Protein AF-A0A7S1BWC7-F1 (afdb_monomer_lite)

Sequence (310 aa):
MNIDSFVAHSVSSAPASRDDRHDHVEQAALGGSADAAVFAVIRALTGDRLDTSLQVPEYTYETWHLAAAAVLGGLSGLLGLFFILLLAIFEQLRKRLSDRFFKKGALRWVGAVLFPVLALSACGYVEKQHPYGVGSDISRLYQLVEYAASLDAANDISDDCAPLIKDPTTMLHAALLKVTLTALSLGFGLVGGIVLPLLFAGLCLAVAVLLAVPSLPVLVVLPCVTVSVCGSFVPLPFFFSFLMVSVLPVDGSVGAPIFVSVLAAYTLNIGLGFIPFALTRKTRKLQEEITMRRNQEYQHDFEDSLPRMS

Radius of gyration: 23.45 Å; chains: 1; bounding box: 80×40×67 Å

Secondary structure (DSSP, 8-state):
--HHHHHHHTT-SSS--HHHHHHHHHHHHHHHHHHHHHHHHHHHHH---S-TTS-PPPPPP-THHHHHHHHHHHHHHHHHHHHHHHHHHHHHHHHHHHHHHHHTT--HHHHHHHHHHHHHHHHHHHHHH-TTTSS-HHHHHHHHHHHHHHHHH-SS--TTS-TTSS-HHHHHHHHHHHHHHHHHHHHTT----SHHHHHHHHHHHHHHHHHH-TTS-HHHHHHHHHHHHHHTTSS-HHHHHHHHHHHS---GGGHHHHHHHHHHHHHHHHHTTHHHHHHHHHHHHHHHHHHHHHHHHHHHHHHHHS----

Foldseek 3Di:
DDVVVVLVVLQPDDPDDPVSVVVVLVVLAVVLVVLLVVVVVVCVVVVDQPDPPLPDPDDDDDPCLLVVLLVLLQVLLVLLLLLVVLLVVLLVVLVVVLVVCVVVVDDNVCSLPVLLVVLVVVLVVVCVVQVLQDDDLVVVVVLLLVVLSVLQVDPPPDCPSDPQLLALVSLLVSLNSLSNSLSSNVSSPNDDDPLSSQLSSLSSNLSSVCSVPVVDDSLQSRLSSSLSNVLLDRVNLVNSLSVSVSNDVDDCSSSSSSSSSNVSSNCNNVVVVPVVVVSVVVSVVVVVVVVVVVVVVVVVVVVVPDDPPD

Structure (mmCIF, N/CA/C/O backbone):
data_AF-A0A7S1BWC7-F1
#
_entry.id   AF-A0A7S1BWC7-F1
#
loop_
_atom_site.group_PDB
_atom_site.id
_atom_site.type_symbol
_atom_site.label_atom_id
_atom_site.label_alt_id
_atom_site.label_comp_id
_atom_site.label_asym_id
_atom_site.label_entity_id
_atom_site.label_seq_id
_atom_site.pdbx_PDB_ins_code
_atom_site.Cartn_x
_atom_site.Cartn_y
_atom_site.Cartn_z
_atom_site.occupancy
_atom_site.B_iso_or_equiv
_atom_site.auth_seq_id
_atom_site.auth_comp_id
_atom_site.auth_asym_id
_atom_site.auth_atom_id
_atom_site.pdbx_PDB_model_num
ATOM 1 N N . MET A 1 1 ? -13.038 7.330 2.351 1.00 39.50 1 MET A N 1
ATOM 2 C CA . MET A 1 1 ? -13.679 6.005 2.218 1.00 39.50 1 MET A CA 1
ATOM 3 C C . MET A 1 1 ? -13.336 5.204 3.465 1.00 39.50 1 MET A C 1
ATOM 5 O O . MET A 1 1 ? -12.158 5.039 3.747 1.00 39.50 1 MET A O 1
ATOM 9 N N . ASN A 1 2 ? -14.325 4.840 4.283 1.00 38.84 2 ASN A N 1
ATOM 10 C CA . ASN A 1 2 ? -14.082 4.102 5.522 1.00 38.84 2 ASN A CA 1
ATOM 11 C C . ASN A 1 2 ? -13.985 2.611 5.166 1.00 38.84 2 ASN A C 1
ATOM 13 O O . ASN A 1 2 ? -14.929 2.073 4.590 1.00 38.84 2 ASN A O 1
ATOM 17 N N . ILE A 1 3 ? -12.858 1.951 5.452 1.00 46.59 3 ILE A N 1
ATOM 18 C CA . ILE A 1 3 ? -12.660 0.521 5.130 1.00 46.59 3 ILE A CA 1
ATOM 19 C C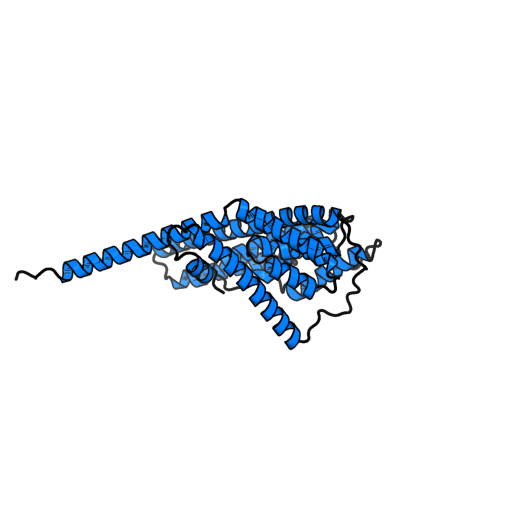 . ILE A 1 3 ? -13.814 -0.311 5.709 1.00 46.59 3 ILE A C 1
ATOM 21 O O . ILE A 1 3 ? -14.300 -1.235 5.064 1.00 46.59 3 ILE A O 1
ATOM 25 N N . ASP A 1 4 ? -14.338 0.100 6.863 1.00 43.53 4 ASP A N 1
ATOM 26 C CA . ASP A 1 4 ? -15.454 -0.557 7.536 1.00 43.53 4 ASP A CA 1
ATOM 27 C C . ASP A 1 4 ? -16.774 -0.525 6.756 1.00 43.53 4 ASP A C 1
ATOM 29 O O . ASP A 1 4 ? -17.525 -1.489 6.844 1.00 43.53 4 ASP A O 1
ATOM 33 N N . SER A 1 5 ? -17.066 0.515 5.965 1.00 46.03 5 SER A N 1
ATOM 34 C CA . SER A 1 5 ? -18.310 0.569 5.176 1.00 46.03 5 SER A CA 1
ATOM 35 C C . SER A 1 5 ? -18.220 -0.257 3.893 1.00 46.03 5 SER A C 1
ATOM 37 O O . SER A 1 5 ? -19.198 -0.888 3.501 1.00 46.03 5 SER A O 1
ATOM 39 N N . PHE A 1 6 ? -17.043 -0.292 3.261 1.00 44.91 6 PHE A N 1
ATOM 40 C CA . PHE A 1 6 ? -16.784 -1.154 2.103 1.00 44.91 6 PHE A CA 1
ATOM 41 C C . PHE A 1 6 ? -16.792 -2.636 2.511 1.00 44.91 6 PHE A C 1
ATOM 43 O O . PHE A 1 6 ? -17.396 -3.475 1.844 1.00 44.91 6 PHE A O 1
ATOM 50 N N . VAL A 1 7 ? -16.202 -2.943 3.671 1.00 46.91 7 VAL A N 1
ATOM 51 C CA . VAL A 1 7 ? -16.237 -4.276 4.283 1.00 46.91 7 VAL A CA 1
ATOM 52 C C . VAL A 1 7 ? -17.648 -4.651 4.744 1.00 46.91 7 VAL A C 1
ATOM 54 O O . VAL A 1 7 ? -18.073 -5.773 4.517 1.00 46.91 7 VA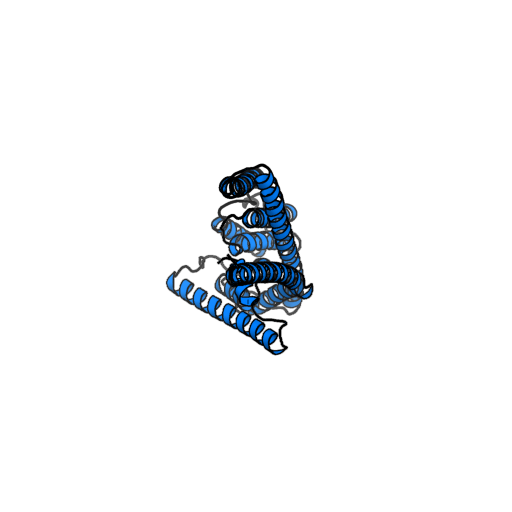L A O 1
ATOM 57 N N . ALA A 1 8 ? -18.417 -3.745 5.352 1.00 46.44 8 ALA A N 1
ATOM 58 C CA . ALA A 1 8 ? -19.774 -4.058 5.809 1.00 46.44 8 ALA A CA 1
ATOM 59 C C . ALA A 1 8 ? -20.734 -4.395 4.653 1.00 46.44 8 ALA A C 1
ATOM 61 O O . ALA A 1 8 ? -21.540 -5.315 4.784 1.00 46.44 8 ALA A O 1
ATOM 62 N N . HIS A 1 9 ? -20.619 -3.710 3.510 1.00 48.88 9 HIS A N 1
ATOM 63 C CA . HIS A 1 9 ? -21.429 -4.018 2.327 1.00 48.88 9 HIS A CA 1
ATOM 64 C C . HIS A 1 9 ? -21.062 -5.349 1.662 1.00 48.88 9 HIS A C 1
ATOM 66 O O . HIS A 1 9 ? -21.938 -6.011 1.117 1.00 48.88 9 HIS A O 1
ATOM 72 N N . SER A 1 10 ? -19.800 -5.771 1.746 1.00 44.78 10 SER A N 1
ATOM 73 C CA . SER A 1 10 ? -19.322 -7.032 1.159 1.00 44.78 10 SER A CA 1
ATOM 74 C C . SER A 1 10 ? -19.609 -8.266 2.025 1.00 44.78 10 SER A C 1
ATOM 76 O O . SER A 1 10 ? -19.312 -9.381 1.620 1.00 44.78 10 SER A O 1
ATOM 78 N N . VAL A 1 11 ? -20.178 -8.084 3.218 1.00 43.69 11 VAL A N 1
ATOM 79 C CA . VAL A 1 11 ? -20.202 -9.102 4.279 1.00 43.69 11 VAL A CA 1
ATOM 80 C C . VAL A 1 11 ? -21.619 -9.462 4.760 1.00 43.69 11 VAL A C 1
ATOM 82 O O . VAL A 1 11 ? -21.801 -10.426 5.501 1.00 43.69 11 VAL A O 1
ATOM 85 N N . SER A 1 12 ? -22.643 -8.715 4.342 1.00 41.19 12 SER A N 1
ATOM 86 C CA . SER A 1 12 ? -24.034 -8.924 4.773 1.00 41.19 12 SER A CA 1
ATOM 87 C C . SER A 1 12 ? -24.722 -10.163 4.166 1.00 41.19 12 SER A C 1
ATOM 89 O O . SER A 1 12 ? -25.884 -10.414 4.494 1.00 41.19 12 SER A O 1
ATOM 91 N N . SER A 1 13 ? -24.065 -10.945 3.309 1.00 38.47 13 SER A N 1
ATOM 92 C CA . SER A 1 13 ? -24.606 -12.205 2.791 1.00 38.47 13 SER A CA 1
ATOM 93 C C . SER A 1 13 ? -24.203 -13.388 3.684 1.00 38.47 13 SER A C 1
ATOM 95 O O . SER A 1 13 ? -23.053 -13.544 4.096 1.00 38.47 13 SER A O 1
ATOM 97 N N . ALA A 1 14 ? -25.198 -14.211 4.031 1.00 38.81 14 ALA A N 1
ATOM 98 C CA . ALA A 1 14 ? -25.081 -15.485 4.753 1.00 38.81 14 ALA A CA 1
ATOM 99 C C . ALA A 1 14 ? -24.150 -16.475 3.994 1.00 38.81 14 ALA A C 1
ATOM 101 O O . ALA A 1 14 ? -23.668 -16.091 2.934 1.00 38.81 14 ALA A O 1
ATOM 102 N N . PRO A 1 15 ? -23.825 -17.700 4.487 1.00 45.84 15 PRO A N 1
ATOM 103 C CA . PRO A 1 15 ? -22.730 -18.507 3.935 1.00 45.84 15 PRO A CA 1
ATOM 104 C C . PRO A 1 15 ? -22.861 -18.621 2.421 1.00 45.84 15 PRO A C 1
ATOM 106 O O . PRO A 1 15 ? -23.777 -19.279 1.931 1.00 45.84 15 PRO A O 1
ATOM 109 N N . ALA A 1 16 ? -21.954 -17.911 1.744 1.00 46.81 16 ALA A N 1
ATOM 110 C CA . ALA A 1 16 ? -22.027 -17.599 0.334 1.00 46.81 16 ALA A CA 1
ATOM 111 C C . ALA A 1 16 ? -22.347 -18.871 -0.442 1.00 46.81 16 ALA A C 1
ATOM 113 O O . ALA A 1 16 ? -21.522 -19.795 -0.520 1.00 46.81 16 ALA A O 1
ATOM 114 N N . SER A 1 17 ? -23.559 -18.912 -0.991 1.00 59.88 17 SER A N 1
ATOM 115 C CA . SER A 1 17 ? -23.884 -19.848 -2.050 1.00 59.88 17 SER A CA 1
ATOM 116 C C . SER A 1 17 ? -22.816 -19.696 -3.138 1.00 59.88 17 SER A C 1
ATOM 118 O O . SER A 1 17 ? -22.108 -18.688 -3.219 1.00 59.88 17 SER A O 1
ATOM 120 N N . ARG A 1 18 ? -22.612 -20.722 -3.965 1.00 58.53 18 ARG A N 1
ATOM 121 C CA . ARG A 1 18 ? -21.606 -20.647 -5.035 1.00 58.53 18 ARG A CA 1
ATOM 122 C C . ARG A 1 18 ? -21.802 -19.404 -5.928 1.00 58.53 18 ARG A C 1
ATOM 124 O O . ARG A 1 18 ? -20.806 -18.908 -6.449 1.00 58.53 18 ARG A O 1
ATOM 131 N N . ASP A 1 19 ? -23.032 -18.898 -6.004 1.00 69.19 19 ASP A N 1
ATOM 132 C CA . ASP A 1 19 ? -23.418 -17.690 -6.734 1.00 69.19 19 ASP A CA 1
ATOM 133 C C . ASP A 1 19 ? -22.862 -16.402 -6.097 1.00 69.19 19 ASP A C 1
ATOM 135 O O . ASP A 1 19 ? -22.281 -15.586 -6.806 1.00 69.19 19 ASP A O 1
ATOM 139 N N . ASP A 1 20 ? -22.849 -16.270 -4.766 1.00 60.62 20 ASP A N 1
ATOM 140 C CA . ASP A 1 20 ? -22.345 -15.059 -4.083 1.00 60.62 20 ASP A CA 1
ATOM 141 C C . ASP A 1 20 ? -20.846 -14.789 -4.351 1.00 60.62 20 ASP A C 1
ATOM 143 O O . ASP A 1 20 ? -20.374 -13.652 -4.301 1.00 60.62 20 ASP A O 1
ATOM 147 N N . ARG A 1 21 ? -20.050 -15.830 -4.651 1.00 61.19 21 ARG A N 1
ATOM 148 C CA . ARG A 1 21 ? -18.624 -15.649 -4.995 1.00 61.19 21 ARG A CA 1
ATOM 149 C C . ARG A 1 21 ? -18.432 -15.036 -6.376 1.00 61.19 21 ARG A C 1
ATOM 151 O O . ARG A 1 21 ? -17.441 -14.334 -6.575 1.00 61.19 21 ARG A O 1
ATOM 158 N N . HIS A 1 22 ? -19.325 -15.341 -7.314 1.00 70.25 22 HIS A N 1
ATOM 159 C CA . HIS A 1 22 ? -19.269 -14.789 -8.663 1.00 70.25 22 HIS A CA 1
ATOM 160 C C . HIS A 1 22 ? -19.554 -13.284 -8.618 1.00 70.25 22 HIS A C 1
ATOM 162 O O . HIS A 1 22 ? -18.776 -12.495 -9.157 1.00 70.25 22 HIS A O 1
ATOM 168 N N . ASP A 1 23 ? -20.567 -12.890 -7.846 1.00 74.00 23 ASP A N 1
ATOM 169 C CA . ASP A 1 23 ? -20.979 -11.495 -7.679 1.00 74.00 23 ASP A CA 1
ATOM 170 C C . ASP A 1 23 ? -19.861 -10.617 -7.103 1.00 74.00 23 ASP A C 1
ATOM 172 O O . ASP A 1 23 ? -19.672 -9.480 -7.532 1.00 74.00 23 ASP A O 1
ATOM 176 N N . HIS A 1 24 ? -19.054 -11.135 -6.172 1.00 64.25 24 HIS A N 1
ATOM 177 C CA . HIS A 1 24 ? -17.925 -10.380 -5.619 1.00 64.25 24 HIS A CA 1
ATOM 178 C C . HIS A 1 24 ? -16.814 -10.105 -6.637 1.00 64.25 24 HIS A C 1
ATOM 180 O O . HIS A 1 24 ? -16.238 -9.014 -6.637 1.00 64.25 24 HIS A O 1
ATOM 186 N N . VAL A 1 25 ? -16.489 -11.082 -7.488 1.00 67.62 25 VAL A N 1
ATOM 187 C CA . VAL A 1 25 ? -15.465 -10.903 -8.529 1.00 67.62 25 VAL A CA 1
ATOM 188 C C . VAL A 1 25 ? -15.966 -9.922 -9.584 1.00 67.62 25 VAL A C 1
ATOM 190 O O . VAL A 1 25 ? -15.220 -9.035 -9.998 1.00 67.62 25 VAL A O 1
ATOM 193 N N . GLU A 1 26 ? -17.239 -10.031 -9.963 1.00 73.12 26 GLU A N 1
ATOM 194 C CA . GLU A 1 26 ? -17.883 -9.115 -10.900 1.00 73.12 26 GLU A CA 1
ATOM 195 C C . GLU A 1 26 ? -17.927 -7.681 -10.352 1.00 73.12 26 GLU A C 1
ATOM 197 O O . GLU A 1 26 ? -17.501 -6.749 -11.032 1.00 73.12 26 GLU A O 1
ATOM 202 N N . GLN A 1 27 ? -18.327 -7.493 -9.092 1.00 71.88 27 GLN A N 1
ATOM 203 C CA . GLN A 1 27 ? -18.325 -6.182 -8.434 1.00 71.88 27 GLN A CA 1
ATOM 204 C C . GLN A 1 27 ? -16.921 -5.578 -8.323 1.00 71.88 27 GLN A C 1
ATOM 206 O O . GLN A 1 27 ? -16.757 -4.377 -8.537 1.00 71.88 27 GLN A O 1
ATOM 211 N N . ALA A 1 28 ? -15.900 -6.384 -8.014 1.00 65.19 28 ALA A N 1
ATOM 212 C CA . ALA A 1 28 ? -14.518 -5.910 -7.968 1.00 65.19 28 ALA A CA 1
ATOM 213 C C . ALA A 1 28 ? -14.024 -5.471 -9.358 1.00 65.19 28 ALA A C 1
ATOM 215 O O . ALA A 1 28 ? -13.397 -4.417 -9.488 1.00 65.19 28 ALA A O 1
ATOM 216 N N . ALA A 1 29 ? -14.351 -6.236 -10.403 1.00 70.12 29 ALA A N 1
ATOM 217 C CA . ALA A 1 29 ? -14.021 -5.887 -11.782 1.00 70.12 29 ALA A CA 1
ATOM 218 C C . ALA A 1 29 ? -14.738 -4.601 -12.235 1.00 70.12 29 ALA A C 1
ATOM 220 O O . ALA A 1 29 ? -14.095 -3.694 -12.770 1.00 70.12 29 ALA A O 1
ATOM 221 N N . LEU A 1 30 ? -16.043 -4.485 -11.960 1.00 74.00 30 LEU A N 1
ATOM 222 C CA . LEU A 1 30 ? -16.842 -3.296 -12.265 1.00 74.00 30 LEU A CA 1
ATOM 223 C C . LEU A 1 30 ? -16.313 -2.063 -11.525 1.00 74.00 30 LEU A C 1
ATOM 225 O O . LEU A 1 30 ? -16.113 -1.025 -12.156 1.00 74.00 30 LEU A O 1
ATOM 229 N N . GLY A 1 31 ? -15.999 -2.190 -10.233 1.00 70.12 31 GLY A N 1
ATOM 230 C CA . GLY A 1 31 ? -15.396 -1.118 -9.438 1.00 70.12 31 GLY A CA 1
ATOM 231 C C . GLY A 1 31 ? -14.079 -0.621 -10.036 1.00 70.12 31 GLY A C 1
ATOM 232 O O . GLY A 1 31 ? -13.917 0.576 -10.255 1.00 70.12 31 GLY A O 1
ATOM 233 N N . GLY A 1 32 ? -13.182 -1.536 -10.416 1.00 68.25 32 GLY A N 1
ATOM 234 C CA . GLY A 1 32 ? -11.907 -1.171 -11.043 1.00 68.25 32 GLY A CA 1
ATOM 235 C C . GLY A 1 32 ? -12.065 -0.456 -12.382 1.00 68.25 32 GLY A C 1
ATOM 236 O O . GLY A 1 32 ? -11.323 0.482 -12.670 1.00 68.25 32 GLY A O 1
ATOM 237 N N . SER A 1 33 ? -13.044 -0.870 -13.190 1.00 72.94 33 SER A N 1
ATOM 238 C CA . SER A 1 33 ? -13.342 -0.211 -14.465 1.00 72.94 33 SER A CA 1
ATOM 239 C C . SER A 1 33 ? -13.947 1.187 -14.280 1.00 72.94 33 SER A C 1
ATOM 241 O O . SER A 1 33 ? -13.563 2.120 -14.986 1.00 72.94 33 SER A O 1
ATOM 243 N N . ALA A 1 34 ? -14.831 1.359 -13.292 1.00 75.19 34 ALA A N 1
ATOM 244 C CA . ALA A 1 34 ? -15.436 2.645 -12.965 1.00 75.19 34 ALA A CA 1
ATOM 245 C C . ALA A 1 34 ? -14.393 3.633 -12.426 1.00 75.19 34 ALA A C 1
ATOM 247 O O . ALA A 1 34 ? -14.332 4.770 -12.891 1.00 75.19 34 ALA A O 1
ATOM 248 N N . ASP A 1 35 ? -13.520 3.188 -11.519 1.00 70.94 35 ASP A N 1
ATOM 249 C CA . ASP A 1 35 ? -12.436 4.012 -10.981 1.00 70.94 35 ASP A CA 1
ATOM 250 C C . ASP A 1 35 ? -11.458 4.443 -12.084 1.00 70.94 35 ASP A C 1
ATOM 252 O O . ASP A 1 35 ? -11.038 5.602 -12.126 1.00 70.94 35 ASP A O 1
ATOM 256 N N . ALA A 1 36 ? -11.137 3.546 -13.025 1.00 71.31 36 ALA A N 1
ATOM 257 C CA . ALA A 1 36 ? -10.289 3.871 -14.172 1.00 71.31 36 ALA A CA 1
ATOM 258 C C . ALA A 1 36 ? -10.941 4.925 -15.081 1.00 71.31 36 ALA A C 1
ATOM 260 O O . ALA A 1 36 ? -10.268 5.862 -15.517 1.00 71.31 36 ALA A O 1
ATOM 261 N N . ALA A 1 37 ? -12.252 4.818 -15.322 1.00 74.56 37 ALA A N 1
ATOM 262 C CA . ALA A 1 37 ? -13.004 5.801 -16.095 1.00 74.56 37 ALA A CA 1
ATOM 263 C C . ALA A 1 37 ? -13.045 7.171 -15.397 1.00 74.56 37 ALA A C 1
ATOM 265 O O . ALA A 1 37 ? -12.778 8.190 -16.031 1.00 74.56 37 ALA A O 1
ATOM 266 N N . VAL A 1 38 ? -13.311 7.208 -14.086 1.00 78.06 38 VAL A N 1
ATOM 267 C CA . VAL A 1 38 ? -13.303 8.450 -13.294 1.00 78.06 38 VAL A CA 1
ATOM 268 C C . VAL A 1 38 ? -11.920 9.090 -13.311 1.00 78.06 38 VAL A C 1
ATOM 270 O O . VAL A 1 38 ? -11.805 10.293 -13.538 1.00 78.06 38 VAL A O 1
ATOM 273 N N . PHE A 1 39 ? -10.864 8.298 -13.128 1.00 75.06 39 PHE A N 1
ATOM 274 C CA . PHE A 1 39 ? -9.493 8.789 -13.205 1.00 75.06 39 PHE A CA 1
ATOM 275 C C . PHE A 1 39 ? -9.175 9.379 -14.584 1.00 75.06 39 PHE A C 1
ATOM 277 O O . PHE A 1 39 ? -8.627 10.478 -14.665 1.00 75.06 39 PHE A O 1
ATOM 284 N N . ALA A 1 40 ? -9.564 8.696 -15.664 1.00 74.19 40 ALA A N 1
ATOM 285 C CA . ALA A 1 40 ? -9.387 9.193 -17.025 1.00 74.19 40 ALA A CA 1
ATOM 286 C C . ALA A 1 40 ? -10.120 10.528 -17.250 1.00 74.19 40 ALA A C 1
ATOM 288 O O . ALA A 1 40 ? -9.543 11.448 -17.827 1.00 74.19 40 ALA A O 1
ATOM 289 N N . VAL A 1 41 ? -11.352 10.665 -16.744 1.00 80.62 41 VAL A N 1
ATOM 290 C CA . VAL A 1 41 ? -12.128 11.914 -16.815 1.00 80.62 41 VAL A CA 1
ATOM 291 C C . VAL A 1 41 ? -11.458 13.028 -16.016 1.00 80.62 41 VAL A C 1
ATOM 293 O O . VAL A 1 41 ? -11.264 14.115 -16.550 1.00 80.62 41 VAL A O 1
ATOM 296 N N . ILE A 1 42 ? -11.060 12.776 -14.766 1.00 78.75 42 ILE A N 1
ATOM 297 C CA . ILE A 1 42 ? -10.382 13.780 -13.931 1.00 78.75 42 ILE A CA 1
ATOM 298 C C . ILE A 1 42 ? -9.101 14.249 -14.612 1.00 78.75 42 ILE A C 1
ATOM 300 O O . ILE A 1 42 ? -8.880 15.450 -14.710 1.00 78.75 42 ILE A O 1
ATOM 304 N N . ARG A 1 43 ? -8.299 13.323 -15.143 1.00 75.88 43 ARG A N 1
ATOM 305 C CA . ARG A 1 43 ? -7.063 13.653 -15.856 1.00 75.88 43 ARG A CA 1
ATOM 306 C C . ARG A 1 43 ? -7.326 14.466 -17.124 1.00 75.88 43 ARG A C 1
ATOM 308 O O . ARG A 1 43 ? -6.585 15.401 -17.416 1.00 75.88 43 ARG A O 1
ATOM 315 N N . ALA A 1 44 ? -8.378 14.129 -17.870 1.00 77.62 44 ALA A N 1
ATOM 316 C CA . ALA A 1 44 ? -8.797 14.905 -19.031 1.00 77.62 44 ALA A CA 1
ATOM 317 C C . ALA A 1 44 ? -9.235 16.330 -18.645 1.00 77.62 44 ALA A C 1
ATOM 319 O O . ALA A 1 44 ? -9.009 17.259 -19.416 1.00 77.62 44 ALA A O 1
ATOM 320 N N . LEU A 1 45 ? -9.824 16.508 -17.457 1.00 80.12 45 LEU A N 1
ATOM 321 C CA . LEU A 1 45 ? -10.266 17.806 -16.942 1.00 80.12 45 LEU A CA 1
ATOM 322 C C . LEU A 1 45 ? -9.129 18.648 -16.352 1.00 80.12 45 LEU A C 1
ATOM 324 O O . LEU A 1 45 ? -9.120 19.859 -16.554 1.00 80.12 45 LEU A O 1
ATOM 328 N N . THR A 1 46 ? -8.191 18.046 -15.614 1.00 82.06 46 THR A N 1
ATOM 329 C CA . THR A 1 46 ? -7.103 18.794 -14.965 1.00 82.06 46 THR A CA 1
ATOM 330 C C . THR A 1 46 ? -6.045 19.263 -15.950 1.00 82.06 46 THR A C 1
ATOM 332 O O . THR A 1 46 ? -5.344 20.220 -15.649 1.00 82.06 46 THR A O 1
ATOM 335 N N . GLY A 1 47 ? -5.900 18.619 -17.114 1.00 70.06 47 GLY A N 1
ATOM 336 C CA . GLY A 1 47 ? -4.913 19.006 -18.131 1.00 70.06 47 GLY A CA 1
ATOM 337 C C . GLY A 1 47 ? -3.449 18.782 -17.723 1.00 70.06 47 GLY A C 1
ATOM 338 O O . GLY A 1 47 ? -2.582 18.773 -18.594 1.00 70.06 47 GLY A O 1
ATOM 339 N N . ASP A 1 48 ? -3.184 18.532 -16.438 1.00 63.56 48 ASP A N 1
ATOM 340 C CA . ASP A 1 48 ? -1.888 18.143 -15.889 1.00 63.56 48 ASP A CA 1
ATOM 341 C C . ASP A 1 48 ? -1.458 16.793 -16.469 1.00 63.56 48 ASP A C 1
ATOM 343 O O . ASP A 1 48 ? -1.822 15.707 -16.002 1.00 63.56 48 ASP A O 1
ATOM 347 N N . ARG A 1 49 ? -0.650 16.860 -17.523 1.00 58.81 49 ARG A N 1
ATOM 348 C CA . ARG A 1 49 ? 0.290 15.790 -17.828 1.00 58.81 49 ARG A CA 1
ATOM 349 C C . ARG A 1 49 ? 1.448 15.985 -16.857 1.00 58.81 49 ARG A C 1
ATOM 351 O O . ARG A 1 49 ? 1.978 17.089 -16.795 1.00 58.81 49 ARG A O 1
ATOM 358 N N . LEU A 1 50 ? 1.828 14.940 -16.108 1.00 57.72 50 LEU A N 1
ATOM 359 C CA . LEU A 1 50 ? 3.169 14.912 -15.512 1.00 57.72 50 LEU A CA 1
ATOM 360 C C . LEU A 1 50 ? 4.139 15.344 -16.614 1.00 57.72 50 LEU A C 1
ATOM 362 O O . LEU A 1 50 ? 4.031 14.812 -17.723 1.00 57.72 50 LEU A O 1
ATOM 366 N N . ASP A 1 51 ? 4.964 16.350 -16.321 1.00 57.53 51 ASP A N 1
ATOM 367 C CA . ASP A 1 51 ? 5.740 17.082 -17.316 1.00 57.53 51 ASP A CA 1
ATOM 368 C C . ASP A 1 51 ? 6.314 16.142 -18.379 1.00 57.53 51 ASP A C 1
ATOM 370 O O . ASP A 1 51 ? 7.064 15.207 -18.095 1.00 57.53 51 ASP A O 1
ATOM 374 N N . THR A 1 52 ? 5.985 16.419 -19.640 1.00 56.34 52 THR A N 1
ATOM 375 C CA . THR A 1 52 ? 6.524 15.721 -20.819 1.00 56.34 52 THR A CA 1
ATOM 376 C C . THR A 1 52 ? 8.040 15.892 -20.980 1.00 56.34 52 THR A C 1
ATOM 378 O O . THR A 1 52 ? 8.597 15.482 -21.994 1.00 56.34 52 THR A O 1
ATOM 381 N N . SER A 1 53 ? 8.712 16.535 -20.021 1.00 63.94 53 SER A N 1
ATOM 382 C CA . SER A 1 53 ? 10.161 16.708 -19.983 1.00 63.94 53 SER A CA 1
ATOM 383 C C . SER A 1 53 ? 10.902 15.424 -19.613 1.00 63.94 53 SER A C 1
ATOM 385 O O . SER A 1 53 ? 12.089 15.324 -19.922 1.00 63.94 53 SER A O 1
ATOM 387 N N . LEU A 1 54 ? 10.232 14.436 -19.003 1.00 72.00 54 LEU A N 1
ATOM 388 C CA . LEU A 1 54 ? 10.845 13.137 -18.743 1.00 72.00 54 LEU A CA 1
ATOM 389 C C . LEU A 1 54 ? 10.990 12.381 -20.074 1.00 72.00 54 LEU A C 1
ATOM 391 O O . LEU A 1 54 ? 10.037 11.778 -20.569 1.00 72.00 54 LEU A O 1
ATOM 395 N N . GLN A 1 55 ? 12.178 12.448 -20.678 1.00 76.44 55 GLN A N 1
ATOM 396 C CA . GLN A 1 55 ? 12.518 11.617 -21.831 1.00 76.44 55 GLN A CA 1
ATOM 397 C C . GLN A 1 55 ? 12.576 10.162 -21.370 1.00 76.44 55 GLN A C 1
ATOM 399 O O . GLN A 1 55 ? 13.487 9.759 -20.652 1.00 76.44 55 GLN A O 1
ATOM 404 N N . VAL A 1 56 ? 11.562 9.390 -21.749 1.00 78.25 56 VAL A N 1
ATOM 405 C CA . VAL A 1 56 ? 11.490 7.962 -21.448 1.00 78.25 56 VAL A CA 1
ATOM 406 C C . VAL A 1 56 ? 12.329 7.216 -22.488 1.00 78.25 56 VAL A C 1
ATOM 408 O O . VAL A 1 56 ? 12.107 7.424 -23.684 1.00 78.25 56 VAL A O 1
ATOM 411 N N . PRO A 1 57 ? 13.296 6.381 -22.072 1.00 82.38 57 PRO A N 1
ATOM 412 C CA . PRO A 1 57 ? 14.070 5.576 -23.005 1.00 82.38 57 PRO A CA 1
ATOM 413 C C . PRO A 1 57 ? 13.169 4.582 -23.747 1.00 82.38 57 PRO A C 1
ATOM 415 O O . PRO A 1 57 ? 12.143 4.139 -23.230 1.00 82.38 57 PRO A O 1
ATOM 418 N N . GLU A 1 58 ? 13.542 4.234 -24.978 1.00 87.06 58 GLU A N 1
ATOM 419 C CA . GLU A 1 58 ? 12.783 3.273 -25.779 1.00 87.06 58 GLU A CA 1
ATOM 420 C C . GLU A 1 58 ? 12.811 1.892 -25.103 1.00 87.06 58 GLU A C 1
ATOM 422 O O . GLU A 1 58 ? 13.873 1.311 -24.874 1.00 87.06 58 GLU A O 1
ATOM 427 N N . TYR A 1 59 ? 11.635 1.367 -24.756 1.00 89.12 59 TYR A N 1
ATOM 428 C CA . TYR A 1 59 ? 11.515 0.086 -24.069 1.00 89.12 59 TYR A CA 1
ATOM 429 C C . TYR A 1 59 ? 11.338 -1.061 -25.064 1.00 89.12 59 TYR A C 1
ATOM 431 O O . TYR A 1 59 ? 10.313 -1.173 -25.740 1.00 89.12 59 TYR A O 1
ATOM 439 N N . THR A 1 60 ? 12.303 -1.979 -25.086 1.00 93.38 60 THR A N 1
ATOM 440 C CA . THR A 1 60 ? 12.189 -3.237 -25.825 1.00 93.38 60 THR A CA 1
ATOM 441 C C . THR A 1 60 ? 11.626 -4.328 -24.917 1.00 93.38 60 THR A C 1
ATOM 443 O O . THR A 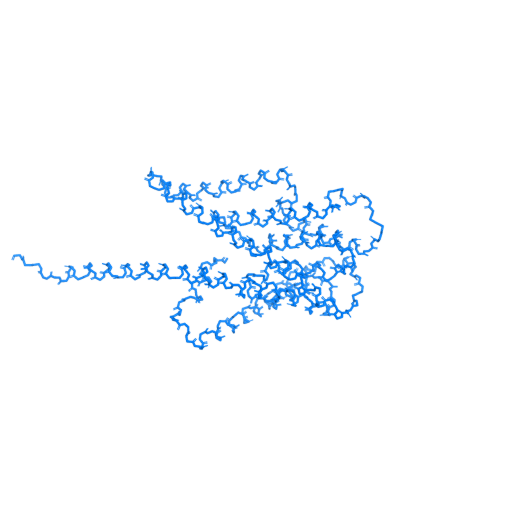1 60 ? 12.153 -4.647 -23.851 1.00 93.38 60 THR A O 1
ATOM 446 N N . TYR A 1 61 ? 10.485 -4.889 -25.315 1.00 94.00 61 TYR A N 1
ATOM 447 C CA . TYR A 1 61 ? 9.832 -5.941 -24.548 1.00 94.00 61 TYR A CA 1
ATOM 448 C C . TYR A 1 61 ? 10.551 -7.281 -24.736 1.00 94.00 61 TYR A C 1
ATOM 450 O O . TYR A 1 61 ? 10.625 -7.800 -25.850 1.00 94.00 61 TYR A O 1
ATOM 458 N N . GLU A 1 62 ? 10.979 -7.888 -23.630 1.00 95.88 62 GLU A N 1
ATOM 459 C CA . GLU A 1 62 ? 11.520 -9.244 -23.601 1.00 95.88 62 GLU A CA 1
ATOM 460 C C . GLU A 1 62 ? 10.675 -10.147 -22.696 1.00 95.88 62 GLU A C 1
ATOM 462 O O . GLU A 1 62 ? 10.164 -9.737 -21.653 1.00 95.88 62 GLU A O 1
ATOM 467 N N . THR A 1 63 ? 10.517 -11.419 -23.068 1.00 95.62 63 THR A N 1
ATOM 468 C CA . THR A 1 63 ? 9.627 -12.350 -22.352 1.00 95.62 63 THR A CA 1
ATOM 469 C C . THR A 1 63 ? 10.050 -12.605 -20.907 1.00 95.62 63 THR A C 1
ATOM 471 O O . THR A 1 63 ? 9.200 -12.869 -20.057 1.00 95.62 63 THR A O 1
ATOM 474 N N . TRP A 1 64 ? 11.347 -12.516 -20.600 1.00 96.81 64 TRP A N 1
ATOM 475 C CA . TRP A 1 64 ? 11.835 -12.692 -19.232 1.00 96.81 64 TRP A CA 1
ATOM 476 C C . TRP A 1 64 ? 11.417 -11.534 -18.311 1.00 96.81 64 TRP A C 1
ATOM 478 O O . TRP A 1 64 ? 11.316 -11.748 -17.101 1.00 96.81 64 TRP A O 1
ATOM 488 N N . HIS A 1 65 ? 11.066 -10.358 -18.856 1.00 96.44 65 HIS A N 1
ATOM 489 C CA . HIS A 1 65 ? 10.520 -9.245 -18.073 1.00 96.44 65 HIS A CA 1
ATOM 490 C C . HIS A 1 65 ? 9.215 -9.633 -17.365 1.00 96.44 65 HIS A C 1
ATOM 492 O O . HIS A 1 65 ? 8.969 -9.165 -16.257 1.00 96.44 65 HIS A O 1
ATOM 498 N N . LEU A 1 66 ? 8.402 -10.536 -17.935 1.00 97.00 66 LEU A N 1
ATOM 499 C CA . LEU A 1 66 ? 7.204 -11.055 -17.258 1.00 97.00 66 LEU A CA 1
ATOM 500 C C . LEU A 1 66 ? 7.553 -11.904 -16.030 1.00 97.00 66 LEU A C 1
ATOM 502 O O . LEU A 1 66 ? 6.899 -11.794 -14.994 1.00 97.00 66 LEU A O 1
ATOM 506 N N . ALA A 1 67 ? 8.585 -12.746 -16.138 1.00 96.94 67 ALA A N 1
ATOM 507 C CA . ALA A 1 67 ? 9.047 -13.567 -15.023 1.00 96.94 67 ALA A CA 1
ATOM 508 C C . ALA A 1 67 ? 9.641 -12.691 -13.911 1.00 96.94 67 ALA A C 1
ATOM 510 O O . ALA A 1 67 ? 9.306 -12.873 -12.740 1.00 96.94 67 ALA A O 1
ATOM 511 N N . ALA A 1 68 ? 10.452 -11.693 -14.280 1.00 97.31 68 ALA A N 1
ATOM 512 C CA . ALA A 1 68 ? 10.964 -10.697 -13.344 1.00 97.31 68 ALA A CA 1
ATOM 513 C C . ALA A 1 68 ? 9.817 -9.936 -12.661 1.00 97.31 68 ALA A C 1
ATOM 515 O O . ALA A 1 68 ? 9.795 -9.835 -11.437 1.00 97.31 68 ALA A O 1
ATOM 516 N N . ALA A 1 69 ? 8.816 -9.487 -13.421 1.00 97.69 69 ALA A N 1
ATOM 517 C CA . ALA A 1 69 ? 7.650 -8.794 -12.887 1.00 97.69 69 ALA A CA 1
ATOM 518 C C . ALA A 1 69 ? 6.868 -9.636 -11.868 1.00 97.69 69 ALA A C 1
ATOM 520 O O . ALA A 1 69 ? 6.462 -9.112 -10.835 1.00 97.69 69 ALA A O 1
ATOM 521 N N . ALA A 1 70 ? 6.707 -10.944 -12.088 1.00 97.88 70 ALA A N 1
ATOM 522 C CA . ALA A 1 70 ? 6.076 -11.824 -11.104 1.00 97.88 70 ALA A CA 1
ATOM 523 C C . ALA A 1 70 ? 6.866 -11.889 -9.780 1.00 97.88 70 ALA A C 1
ATOM 525 O O . ALA A 1 70 ? 6.270 -11.841 -8.702 1.00 97.88 70 ALA A O 1
ATOM 526 N N . VAL A 1 71 ? 8.203 -11.949 -9.846 1.00 98.00 71 VAL A N 1
ATOM 527 C CA . VAL A 1 71 ? 9.079 -11.938 -8.658 1.00 98.00 71 VAL A CA 1
ATOM 528 C C . VAL A 1 71 ? 9.005 -10.594 -7.931 1.00 98.00 71 VAL A C 1
ATOM 530 O O . VAL A 1 71 ? 8.839 -10.569 -6.711 1.00 98.00 71 VAL A O 1
ATOM 533 N N . LEU A 1 72 ? 9.066 -9.483 -8.670 1.00 98.12 72 LEU A N 1
ATOM 534 C CA . LEU A 1 72 ? 8.902 -8.129 -8.131 1.00 98.12 72 LEU A CA 1
ATOM 535 C C . LEU A 1 72 ? 7.540 -7.964 -7.447 1.00 98.12 72 LEU A C 1
ATOM 537 O O . LEU A 1 72 ? 7.467 -7.455 -6.330 1.00 98.12 72 LEU A O 1
ATOM 541 N N . GLY A 1 73 ? 6.479 -8.478 -8.068 1.00 97.81 73 GLY A N 1
ATOM 542 C CA . GLY A 1 73 ? 5.143 -8.542 -7.492 1.00 97.81 73 GLY A CA 1
ATOM 543 C C . GLY A 1 73 ? 5.109 -9.331 -6.187 1.00 97.81 73 GLY A C 1
ATOM 544 O O . GLY A 1 73 ? 4.536 -8.868 -5.205 1.00 97.81 73 GLY A O 1
ATOM 545 N N . GLY A 1 74 ? 5.787 -10.478 -6.125 1.00 97.44 74 GLY A N 1
ATOM 546 C CA . GLY A 1 74 ? 5.948 -11.246 -4.889 1.00 97.44 74 GLY A CA 1
ATOM 547 C C . GLY A 1 74 ? 6.615 -10.440 -3.767 1.00 97.44 74 GLY A C 1
ATOM 548 O O . GLY A 1 74 ? 6.098 -10.400 -2.650 1.00 97.44 74 GLY A O 1
ATOM 549 N N . LEU A 1 75 ? 7.715 -9.739 -4.067 1.00 97.88 75 LEU A N 1
ATOM 550 C CA . LEU A 1 75 ? 8.416 -8.877 -3.103 1.00 97.88 75 LEU A CA 1
ATOM 551 C C . LEU A 1 75 ? 7.530 -7.722 -2.611 1.00 97.88 75 LEU A C 1
ATOM 553 O O . LEU A 1 75 ? 7.421 -7.495 -1.404 1.00 97.88 75 LEU A O 1
ATOM 557 N N . SER A 1 76 ? 6.839 -7.033 -3.521 1.00 97.69 76 SER A N 1
ATOM 558 C CA . SER A 1 76 ? 5.868 -5.991 -3.171 1.00 97.69 76 SER A CA 1
ATOM 559 C C . SER A 1 76 ? 4.690 -6.538 -2.362 1.00 97.69 76 SER A C 1
ATOM 561 O O . SER A 1 76 ? 4.212 -5.878 -1.437 1.00 97.69 76 SER A O 1
ATOM 563 N N . GLY A 1 77 ? 4.241 -7.755 -2.674 1.00 96.56 77 GLY A N 1
ATOM 564 C CA . GLY A 1 77 ? 3.201 -8.473 -1.945 1.00 96.56 77 GLY A CA 1
ATOM 565 C C . GLY A 1 77 ? 3.584 -8.703 -0.486 1.00 96.56 77 GLY A C 1
ATOM 566 O O . GLY A 1 77 ? 2.782 -8.410 0.399 1.00 96.56 77 GLY A O 1
ATOM 567 N N . LEU A 1 78 ? 4.829 -9.119 -0.222 1.00 96.56 78 LEU A N 1
ATOM 568 C CA . LEU A 1 78 ? 5.359 -9.274 1.139 1.00 96.56 78 LEU A CA 1
ATOM 569 C C . LEU A 1 78 ? 5.380 -7.950 1.912 1.00 96.56 78 LEU A C 1
ATOM 571 O O . LEU A 1 78 ? 5.014 -7.925 3.089 1.00 96.56 78 LEU A O 1
ATOM 575 N N . LEU A 1 79 ? 5.758 -6.844 1.264 1.00 97.06 79 LEU A N 1
ATOM 576 C CA . LEU A 1 79 ? 5.712 -5.522 1.895 1.00 97.06 79 LEU A CA 1
ATOM 577 C C . LEU A 1 79 ? 4.266 -5.105 2.225 1.00 97.06 79 LEU A C 1
ATOM 579 O O . LEU A 1 79 ? 3.995 -4.578 3.305 1.00 97.06 79 LEU A O 1
ATOM 583 N N . GLY A 1 80 ? 3.320 -5.395 1.331 1.00 95.56 80 GLY A N 1
ATOM 584 C CA . GLY A 1 80 ? 1.892 -5.197 1.575 1.00 95.56 80 GLY A CA 1
ATOM 585 C C . GLY A 1 80 ? 1.328 -6.081 2.693 1.00 95.56 80 GLY A C 1
ATOM 586 O O . GLY A 1 80 ? 0.554 -5.611 3.527 1.00 95.56 80 GLY A O 1
ATOM 587 N N . LEU A 1 81 ? 1.758 -7.343 2.780 1.00 94.69 81 LEU A N 1
ATOM 588 C CA . LEU A 1 81 ? 1.404 -8.243 3.880 1.00 94.69 81 LEU A CA 1
ATOM 589 C C . LEU A 1 81 ? 1.897 -7.688 5.218 1.00 94.69 81 LEU A C 1
ATOM 591 O O . LEU A 1 81 ? 1.157 -7.665 6.203 1.00 94.69 81 LEU A O 1
ATOM 595 N N . PHE A 1 82 ? 3.141 -7.209 5.236 1.00 96.12 82 PHE A N 1
ATOM 596 C CA . PHE A 1 82 ? 3.742 -6.573 6.399 1.00 96.12 82 PHE A CA 1
ATOM 597 C C . PHE A 1 82 ? 2.941 -5.341 6.845 1.00 96.12 82 PHE A C 1
ATOM 599 O O . PHE A 1 82 ? 2.643 -5.208 8.034 1.00 96.12 82 PHE A O 1
ATOM 606 N N . PHE A 1 83 ? 2.503 -4.497 5.904 1.00 95.62 83 PHE A N 1
ATOM 607 C CA . PHE A 1 83 ? 1.610 -3.369 6.184 1.00 95.62 83 PHE A CA 1
ATOM 608 C C . PHE A 1 83 ? 0.309 -3.807 6.875 1.00 95.62 83 PHE A C 1
ATOM 610 O O . PHE A 1 83 ? -0.029 -3.275 7.934 1.00 95.62 83 PHE A O 1
ATOM 617 N N . ILE A 1 84 ? -0.404 -4.793 6.317 1.00 93.44 84 ILE A N 1
ATOM 618 C CA . ILE A 1 84 ? -1.674 -5.284 6.880 1.00 93.44 84 ILE A CA 1
ATOM 619 C C . ILE A 1 84 ? -1.463 -5.848 8.290 1.00 93.44 84 ILE A C 1
ATOM 621 O O . ILE A 1 84 ? -2.261 -5.591 9.195 1.00 93.44 84 ILE A O 1
ATOM 625 N N . LEU A 1 85 ? -0.383 -6.607 8.491 1.00 94.06 85 LEU A N 1
ATOM 626 C CA . LEU A 1 85 ? -0.044 -7.189 9.785 1.00 94.06 85 LEU A CA 1
ATOM 627 C C . LEU A 1 85 ? 0.213 -6.101 10.834 1.00 94.06 85 LEU A C 1
ATOM 629 O O . LEU A 1 85 ? -0.347 -6.166 11.930 1.00 94.06 85 LEU A O 1
ATOM 633 N N . LEU A 1 86 ? 1.001 -5.078 10.499 1.00 95.88 86 LEU A N 1
ATOM 634 C CA . LEU A 1 86 ? 1.246 -3.948 11.393 1.00 95.88 86 LEU A CA 1
ATOM 635 C C . LEU A 1 86 ? -0.030 -3.165 11.694 1.00 95.88 86 LEU A C 1
ATOM 637 O O . LEU A 1 86 ? -0.269 -2.817 12.850 1.00 95.88 86 LEU A O 1
ATOM 641 N N . LEU A 1 87 ? -0.869 -2.928 10.685 1.00 94.56 87 LEU A N 1
ATOM 642 C CA . LEU A 1 87 ? -2.143 -2.238 10.859 1.00 94.56 87 LEU A CA 1
ATOM 643 C C . LEU A 1 87 ? -3.024 -2.983 11.869 1.00 94.56 87 LEU A C 1
ATOM 645 O O . LEU A 1 87 ? -3.490 -2.386 12.839 1.00 94.56 87 LEU A O 1
ATOM 649 N N . ALA A 1 88 ? -3.167 -4.302 11.710 1.00 92.12 88 ALA A N 1
ATOM 650 C CA . ALA A 1 88 ? -3.925 -5.140 12.635 1.00 92.12 88 ALA A CA 1
ATOM 651 C C . ALA A 1 88 ? -3.351 -5.104 14.064 1.00 92.12 88 ALA A C 1
ATOM 653 O O . ALA A 1 88 ? -4.107 -5.039 15.040 1.00 92.12 88 ALA A O 1
ATOM 654 N N . ILE A 1 89 ? -2.019 -5.113 14.205 1.00 95.50 89 ILE A N 1
ATOM 655 C CA . ILE A 1 89 ? -1.346 -4.997 15.505 1.00 95.50 89 ILE A CA 1
ATOM 656 C C . ILE A 1 89 ? -1.654 -3.646 16.156 1.00 95.50 89 ILE A C 1
ATOM 658 O O . ILE A 1 89 ? -2.042 -3.615 17.326 1.00 95.50 89 ILE A O 1
ATOM 662 N N . PHE A 1 90 ? -1.515 -2.537 15.427 1.00 96.88 90 PHE A N 1
ATOM 663 C CA . PHE A 1 90 ? -1.748 -1.200 15.972 1.00 96.88 90 PHE A CA 1
ATOM 664 C C . PHE A 1 90 ? -3.221 -0.951 16.302 1.00 96.88 90 PHE A C 1
ATOM 666 O O . PHE A 1 90 ? -3.515 -0.397 17.362 1.00 96.88 90 PHE A O 1
ATOM 673 N N . GLU A 1 91 ? -4.157 -1.441 15.487 1.00 94.12 91 GLU A N 1
ATOM 674 C CA . GLU A 1 91 ? -5.586 -1.413 15.815 1.00 94.12 91 GLU A CA 1
ATOM 675 C C . GLU A 1 91 ? -5.890 -2.193 17.098 1.00 94.12 91 GLU A C 1
ATOM 677 O O . GLU A 1 91 ? -6.616 -1.715 17.979 1.00 94.12 91 GLU A O 1
ATOM 682 N N . GLN A 1 92 ? -5.315 -3.393 17.235 1.00 94.88 92 GLN A N 1
ATOM 683 C CA . GLN A 1 92 ? -5.491 -4.213 18.427 1.00 94.88 92 GLN A CA 1
ATOM 684 C C . GLN A 1 92 ? -4.862 -3.558 19.661 1.00 94.88 92 GLN A C 1
ATOM 686 O O . GLN A 1 92 ? -5.445 -3.611 20.750 1.00 94.88 92 GLN A O 1
ATOM 691 N N . LEU A 1 93 ? -3.698 -2.928 19.502 1.00 96.06 93 LEU A N 1
ATOM 692 C CA . LEU A 1 93 ? -3.024 -2.182 20.555 1.00 96.06 93 LEU A CA 1
ATOM 693 C C . LEU A 1 93 ? -3.875 -0.992 21.006 1.00 96.06 93 LEU A C 1
ATOM 695 O O . LEU A 1 93 ? -4.145 -0.875 22.202 1.00 96.06 93 LEU A O 1
ATOM 699 N N . ARG A 1 94 ? -4.375 -0.177 20.067 1.00 95.75 94 ARG A N 1
ATOM 700 C CA . ARG A 1 94 ? -5.295 0.931 20.353 1.00 95.75 94 ARG A CA 1
ATOM 701 C C . ARG A 1 94 ? -6.516 0.435 21.118 1.00 95.75 94 ARG A C 1
ATOM 703 O O . ARG A 1 94 ? -6.829 0.994 22.165 1.00 95.75 94 ARG A O 1
ATOM 710 N N . LYS A 1 95 ? -7.175 -0.634 20.651 1.00 94.06 95 LYS A N 1
ATOM 711 C CA . LYS A 1 95 ? -8.361 -1.194 21.320 1.00 94.06 95 LYS A CA 1
ATOM 712 C C . LYS A 1 95 ? -8.050 -1.595 22.764 1.00 94.06 95 LYS A C 1
ATOM 714 O O . LYS A 1 95 ? -8.733 -1.161 23.685 1.00 94.06 95 LYS A O 1
ATOM 719 N N . ARG A 1 96 ? -6.968 -2.354 22.980 1.00 95.56 96 ARG A N 1
ATOM 720 C CA . ARG A 1 96 ? -6.548 -2.795 24.322 1.00 95.56 96 ARG A CA 1
ATOM 721 C C . ARG A 1 96 ? -6.200 -1.631 25.245 1.00 95.56 96 ARG A C 1
ATOM 723 O O . ARG A 1 96 ? -6.557 -1.667 26.422 1.00 95.56 96 ARG A O 1
ATOM 730 N N . LEU A 1 97 ? -5.483 -0.628 24.740 1.00 95.38 97 LEU A N 1
ATOM 731 C CA . LEU A 1 97 ? -5.142 0.562 25.514 1.00 95.38 97 LEU A CA 1
ATOM 732 C C . LEU A 1 97 ? -6.409 1.345 25.856 1.00 95.38 97 LEU A C 1
ATOM 734 O O . LEU A 1 97 ? -6.613 1.677 27.020 1.00 95.38 97 LEU A O 1
ATOM 738 N N . SER A 1 98 ? -7.293 1.559 24.883 1.00 94.88 98 SER A N 1
ATOM 739 C CA . SER A 1 98 ? -8.552 2.273 25.079 1.00 94.88 98 SER A CA 1
ATOM 740 C C . SER A 1 98 ? -9.443 1.598 26.124 1.00 94.88 98 SER A C 1
ATOM 742 O O . SER A 1 98 ? -9.932 2.270 27.029 1.00 94.88 98 SER A O 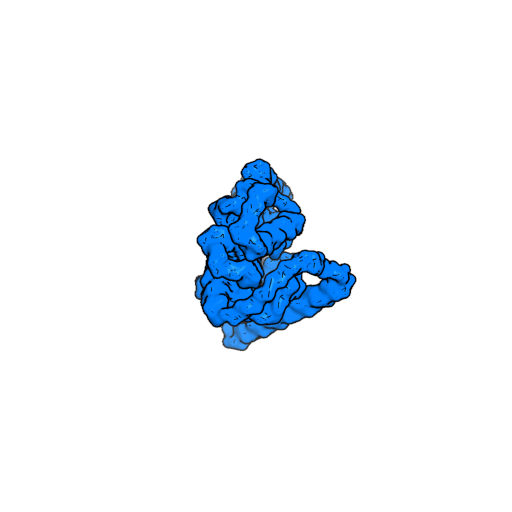1
ATOM 744 N N . ASP A 1 99 ? -9.590 0.271 26.072 1.00 94.50 99 ASP A N 1
ATOM 745 C CA . ASP A 1 99 ? -10.364 -0.494 27.057 1.00 94.50 99 ASP A CA 1
ATOM 746 C C . ASP A 1 99 ? -9.781 -0.351 28.472 1.00 94.50 99 ASP A C 1
ATOM 748 O O . ASP A 1 99 ? -10.515 -0.211 29.452 1.00 94.50 99 ASP A O 1
ATOM 752 N N . ARG A 1 100 ? -8.445 -0.358 28.599 1.00 95.00 100 ARG A N 1
ATOM 753 C CA . ARG A 1 100 ? -7.763 -0.145 29.886 1.00 95.00 100 ARG A CA 1
ATOM 754 C C . ARG A 1 100 ? -7.938 1.280 30.405 1.00 95.00 100 ARG A C 1
ATOM 756 O O . ARG A 1 100 ? -8.109 1.451 31.610 1.00 95.00 100 ARG A O 1
ATOM 763 N N . PHE A 1 101 ? -7.906 2.280 29.527 1.00 94.19 101 PHE A N 1
ATOM 764 C CA . PHE A 1 101 ? -8.153 3.673 29.896 1.00 94.19 101 PHE A CA 1
ATOM 765 C C . PHE A 1 101 ? -9.599 3.875 30.376 1.00 94.19 101 PHE A C 1
ATOM 767 O O . PHE A 1 101 ? -9.805 4.490 31.421 1.00 94.19 101 PHE A O 1
ATOM 774 N N . PHE A 1 102 ? -10.595 3.287 29.703 1.00 93.44 102 PHE A N 1
ATOM 775 C CA . PHE A 1 102 ? -12.003 3.412 30.110 1.00 93.44 102 PHE A CA 1
ATOM 776 C C . PHE A 1 102 ? -12.337 2.691 31.406 1.00 93.44 102 PHE A C 1
ATOM 778 O O . PHE A 1 102 ? -13.096 3.218 32.216 1.00 93.44 102 PHE A O 1
ATOM 785 N N . LYS A 1 103 ? -11.710 1.542 31.670 1.00 95.44 103 LYS A N 1
ATOM 786 C CA . LYS A 1 103 ? -11.850 0.857 32.964 1.00 95.44 103 LYS A CA 1
ATOM 787 C C . LYS A 1 103 ? -11.367 1.696 34.151 1.00 95.44 103 LYS A C 1
ATOM 789 O O . LYS A 1 103 ? -11.797 1.446 35.269 1.00 95.44 103 LYS A O 1
ATOM 794 N N . LYS A 1 104 ? -10.502 2.687 33.921 1.00 95.62 104 LYS A N 1
ATOM 795 C CA . LYS A 1 104 ? -10.018 3.621 34.949 1.00 95.62 104 LYS A CA 1
ATOM 796 C C . LYS A 1 104 ? -10.871 4.892 35.080 1.00 95.62 104 LYS A C 1
ATOM 798 O O . LYS A 1 104 ? -10.458 5.815 35.771 1.00 95.62 104 LYS A O 1
ATOM 803 N N . GLY A 1 105 ? -12.029 4.962 34.418 1.00 95.75 105 GLY A N 1
ATOM 804 C CA . GLY A 1 105 ? -12.924 6.123 34.479 1.00 95.75 105 GLY A CA 1
ATOM 805 C C . GLY A 1 105 ? -12.516 7.291 33.576 1.00 95.75 105 GLY A C 1
ATOM 806 O O . GLY A 1 105 ? -13.062 8.382 33.714 1.00 95.75 105 GLY A O 1
ATOM 807 N N . ALA A 1 106 ? -11.574 7.096 32.644 1.00 94.19 106 ALA A N 1
ATOM 808 C CA . ALA A 1 106 ? -11.250 8.128 31.663 1.00 94.19 106 ALA A CA 1
ATOM 809 C C . ALA A 1 106 ? -12.435 8.371 30.711 1.00 94.19 106 ALA A C 1
ATOM 811 O O . ALA A 1 106 ? -13.141 7.442 30.315 1.00 94.19 106 ALA A O 1
ATOM 812 N N . LEU A 1 107 ? -12.636 9.623 30.304 1.00 94.06 107 LEU A N 1
ATOM 813 C CA . LEU A 1 107 ? -13.678 9.995 29.348 1.00 94.06 107 LEU A CA 1
ATOM 814 C C . LEU A 1 107 ? -13.361 9.475 27.933 1.00 94.06 107 LEU A C 1
ATOM 816 O O . LEU A 1 107 ? -12.216 9.520 27.482 1.00 94.06 107 LEU A O 1
ATOM 820 N N . ARG A 1 108 ? -14.395 9.041 27.192 1.00 90.44 108 ARG A N 1
ATOM 821 C CA . ARG A 1 108 ? -14.281 8.488 25.822 1.00 90.44 108 ARG A CA 1
ATOM 822 C C . ARG A 1 108 ? -13.542 9.377 24.829 1.00 90.44 108 ARG A C 1
ATOM 824 O O . ARG A 1 108 ? -12.708 8.887 24.071 1.00 90.44 108 ARG A O 1
ATOM 831 N N . TRP A 1 109 ? -13.802 10.677 24.880 1.00 91.50 109 TRP A N 1
ATOM 832 C CA . TRP A 1 109 ? -13.182 11.651 23.985 1.00 91.50 109 TRP A CA 1
ATOM 833 C C . TRP A 1 109 ? -11.672 11.806 24.219 1.00 91.50 109 TRP A C 1
ATOM 835 O O . TRP A 1 109 ? -10.942 12.085 23.273 1.00 91.50 109 TRP A O 1
ATOM 845 N N . VAL A 1 110 ? -11.178 11.551 25.437 1.00 92.38 110 VAL A N 1
ATOM 846 C CA . VAL A 1 110 ? -9.743 11.658 25.748 1.00 92.38 110 VAL A CA 1
ATOM 847 C C . VAL A 1 110 ? -8.948 10.627 24.952 1.00 92.38 110 VAL A C 1
ATOM 849 O O . VAL A 1 110 ? -7.927 10.969 24.367 1.00 92.38 110 VAL A O 1
ATOM 852 N N . GLY A 1 111 ? -9.436 9.386 24.858 1.00 89.19 111 GLY A N 1
ATOM 853 C CA . GLY A 1 111 ? -8.796 8.355 24.035 1.00 89.19 111 GLY A CA 1
ATOM 854 C C . GLY A 1 111 ? -8.777 8.728 22.550 1.00 89.19 111 GLY A C 1
ATOM 855 O O . GLY A 1 111 ? -7.758 8.553 21.886 1.00 89.19 111 GLY A O 1
ATOM 856 N N . ALA A 1 112 ? -9.875 9.304 22.049 1.00 88.81 112 ALA A N 1
ATOM 857 C CA . ALA A 1 112 ? -9.992 9.722 20.653 1.00 88.81 112 ALA A CA 1
ATOM 858 C C . ALA A 1 112 ? -8.987 10.819 20.258 1.00 88.81 112 ALA A C 1
ATOM 860 O O . ALA A 1 112 ? -8.577 10.855 19.106 1.00 88.81 112 ALA A O 1
ATOM 861 N N . VAL A 1 113 ? -8.563 11.676 21.195 1.00 93.00 113 VAL A N 1
ATOM 862 C CA . VAL A 1 113 ? -7.545 12.716 20.953 1.00 93.00 113 VAL A CA 1
ATOM 863 C C . VAL A 1 113 ? -6.133 12.203 21.249 1.00 93.00 113 VAL A C 1
ATOM 865 O O . VAL A 1 113 ? -5.206 12.444 20.480 1.00 93.00 113 VAL A O 1
ATOM 868 N N . LEU A 1 114 ? -5.960 11.458 22.344 1.00 94.81 114 LEU A N 1
ATOM 869 C CA . LEU A 1 114 ? -4.650 11.017 22.823 1.00 94.81 114 LEU A CA 1
ATOM 870 C C . LEU A 1 114 ? -3.935 10.104 21.819 1.00 94.81 114 LEU A C 1
ATOM 872 O O . LEU A 1 114 ? -2.745 10.278 21.570 1.00 94.81 114 LEU A O 1
ATOM 876 N N . PHE A 1 115 ? -4.645 9.134 21.237 1.00 94.38 115 PHE A N 1
ATOM 877 C CA . PHE A 1 115 ? -4.045 8.161 20.321 1.00 94.38 115 PHE A CA 1
ATOM 878 C C . PHE A 1 115 ? -3.519 8.804 19.023 1.00 94.38 115 PHE A C 1
ATOM 880 O O . PHE A 1 115 ? -2.345 8.587 18.713 1.00 94.38 115 PHE A O 1
ATOM 887 N N . PRO A 1 116 ? -4.294 9.642 18.304 1.00 92.94 116 PRO A N 1
ATOM 888 C CA . PRO A 1 116 ? -3.779 10.419 17.178 1.00 92.94 116 PRO A CA 1
ATOM 889 C C . PRO A 1 116 ? -2.572 11.292 17.527 1.00 92.94 116 PRO A C 1
ATOM 891 O O . PRO A 1 116 ? -1.602 11.304 16.777 1.00 92.94 116 PRO A O 1
ATOM 894 N N . VAL A 1 117 ? -2.590 11.982 18.674 1.00 94.31 117 VAL A N 1
ATOM 895 C CA . VAL A 1 117 ? -1.473 12.846 19.099 1.00 94.31 117 VAL A CA 1
ATOM 896 C C . VAL A 1 117 ? -0.196 12.036 19.329 1.00 94.31 117 VAL A C 1
ATOM 898 O O . VAL A 1 117 ? 0.880 12.454 18.905 1.00 94.31 117 VAL A O 1
ATOM 901 N N . LEU A 1 118 ? -0.297 10.857 19.950 1.00 95.38 118 LEU A N 1
ATOM 902 C CA . LEU A 1 118 ? 0.849 9.963 20.136 1.00 95.38 118 LEU A CA 1
ATOM 903 C C . LEU A 1 118 ? 1.396 9.442 18.803 1.00 95.38 118 LEU A C 1
ATOM 905 O O . LEU A 1 118 ? 2.611 9.425 18.616 1.00 95.38 118 LEU A O 1
ATOM 909 N N . ALA A 1 119 ? 0.519 9.057 17.873 1.00 94.19 119 ALA A N 1
ATOM 910 C CA . ALA A 1 119 ? 0.927 8.611 16.543 1.00 94.19 119 ALA A CA 1
ATOM 911 C C . ALA A 1 119 ? 1.623 9.736 15.759 1.00 94.19 119 ALA A C 1
ATOM 913 O O . ALA A 1 119 ? 2.709 9.522 15.229 1.00 94.19 119 ALA A O 1
ATOM 914 N N . LEU A 1 120 ? 1.060 10.950 15.753 1.00 92.12 120 LEU A N 1
ATOM 915 C CA . LEU A 1 120 ? 1.666 12.118 15.102 1.00 92.12 120 LEU A CA 1
ATOM 916 C C . LEU A 1 120 ? 3.005 12.509 15.736 1.00 92.12 120 LEU A C 1
ATOM 918 O O . LEU A 1 120 ? 3.944 12.835 15.017 1.00 92.12 120 LEU A O 1
ATOM 922 N N . SER A 1 121 ? 3.118 12.433 17.064 1.00 94.69 121 SER A N 1
ATOM 923 C CA . SER A 1 121 ? 4.380 12.666 17.776 1.00 94.69 121 SER A CA 1
ATOM 924 C C . SER A 1 121 ? 5.457 11.658 17.361 1.00 94.69 121 SER A C 1
ATOM 926 O O . SER A 1 121 ? 6.585 12.045 17.056 1.00 94.69 121 SER A O 1
ATOM 928 N N . ALA A 1 122 ? 5.101 10.373 17.263 1.00 93.94 122 ALA A N 1
ATOM 929 C CA . ALA A 1 122 ? 6.007 9.339 16.772 1.00 93.94 122 ALA A CA 1
ATOM 930 C C . ALA A 1 122 ? 6.413 9.581 15.308 1.00 93.94 122 ALA A C 1
ATOM 932 O O . ALA A 1 122 ? 7.598 9.493 14.990 1.00 93.94 122 ALA A O 1
ATOM 933 N N . CYS A 1 123 ? 5.467 9.949 14.436 1.00 91.50 123 CYS A N 1
ATOM 934 C CA . CYS A 1 123 ? 5.759 10.319 13.050 1.00 91.50 123 CYS A CA 1
ATOM 935 C C . CYS A 1 123 ? 6.728 11.509 12.974 1.00 91.50 123 CYS A C 1
ATOM 937 O O . CYS A 1 123 ? 7.729 11.418 12.271 1.00 91.50 123 CYS A O 1
ATOM 939 N N . GLY A 1 124 ? 6.497 12.579 13.741 1.00 90.50 124 GLY A N 1
ATOM 940 C CA . GLY A 1 124 ? 7.385 13.747 13.769 1.00 90.50 124 GLY A CA 1
ATOM 941 C C . GLY A 1 124 ? 8.775 13.443 14.340 1.00 90.50 124 GLY A C 1
ATOM 942 O O . GLY A 1 124 ? 9.778 13.975 13.865 1.00 90.50 124 GLY A O 1
ATOM 943 N N . TYR A 1 125 ? 8.872 12.544 15.325 1.00 93.88 125 TYR A N 1
ATOM 944 C CA . TYR A 1 125 ? 10.166 12.077 15.831 1.00 93.88 125 TYR A CA 1
ATOM 945 C C . TYR A 1 125 ? 10.945 11.305 14.762 1.00 93.88 125 TYR A C 1
ATOM 947 O O . TYR A 1 125 ? 12.141 11.533 14.577 1.00 93.88 125 TYR A O 1
ATOM 955 N N . VAL A 1 126 ? 10.265 10.411 14.044 1.00 92.81 126 VAL A N 1
ATOM 956 C CA . VAL A 1 126 ? 10.876 9.628 12.970 1.00 92.81 126 VAL A CA 1
ATOM 957 C C . VAL A 1 126 ? 11.275 10.512 11.791 1.00 92.81 126 VAL A C 1
ATOM 959 O O . VAL A 1 126 ? 12.361 10.321 11.255 1.00 92.81 126 VAL A O 1
ATOM 962 N N . GLU A 1 127 ? 10.469 11.515 11.439 1.00 88.25 127 GLU A N 1
ATOM 963 C CA . GLU A 1 127 ? 10.796 12.509 10.408 1.00 88.25 127 GLU A CA 1
ATOM 964 C C . GLU A 1 127 ? 12.136 13.194 10.672 1.00 88.25 127 GLU A C 1
ATOM 966 O O . GLU A 1 127 ? 12.963 13.336 9.772 1.00 88.25 127 GLU A O 1
ATOM 971 N N . LYS A 1 128 ? 12.379 13.565 11.933 1.00 90.12 128 LYS A N 1
ATOM 972 C CA . LYS A 1 128 ? 13.622 14.216 12.347 1.00 90.12 128 LYS A CA 1
ATOM 973 C C . LYS A 1 128 ? 14.850 13.318 12.165 1.00 90.12 128 LYS A C 1
ATOM 975 O O . LYS A 1 128 ? 15.929 13.831 11.887 1.00 90.12 128 LYS A O 1
ATOM 980 N N . GLN A 1 129 ? 14.701 12.007 12.359 1.00 91.75 129 GLN A N 1
ATOM 981 C CA . GLN A 1 129 ? 15.801 11.038 12.248 1.00 91.75 129 GLN A CA 1
ATOM 982 C C . GLN A 1 129 ? 15.988 10.523 10.816 1.00 91.75 129 GLN A C 1
ATOM 984 O O . GLN A 1 129 ? 17.104 10.229 10.396 1.00 91.75 129 GLN A O 1
ATOM 989 N N . HIS A 1 130 ? 14.896 10.418 10.061 1.00 89.12 130 HIS A N 1
ATOM 990 C CA . HIS A 1 130 ? 14.859 9.834 8.729 1.00 89.12 130 HIS A CA 1
ATOM 991 C C . HIS A 1 130 ? 14.119 10.781 7.781 1.00 89.12 130 HIS A C 1
ATOM 993 O O . HIS A 1 130 ? 12.903 10.644 7.606 1.00 89.12 130 HIS A O 1
ATOM 999 N N . PRO A 1 131 ? 14.832 11.711 7.116 1.00 78.69 131 PRO A N 1
ATOM 1000 C CA . PRO A 1 131 ? 14.202 12.736 6.292 1.00 78.69 131 PRO A CA 1
ATOM 1001 C C . PRO A 1 131 ? 13.405 12.143 5.129 1.00 78.69 131 PRO A C 1
ATOM 1003 O O . PRO A 1 131 ? 12.443 12.760 4.705 1.00 78.69 131 PRO A O 1
ATOM 1006 N N . TYR A 1 132 ? 13.722 10.934 4.652 1.00 76.19 132 TYR A N 1
ATOM 1007 C CA . TYR A 1 132 ? 12.944 10.248 3.611 1.00 76.19 132 TYR A CA 1
ATOM 1008 C C . TYR A 1 132 ? 11.733 9.462 4.139 1.00 76.19 132 TYR A C 1
ATOM 1010 O O . TYR A 1 132 ? 10.884 9.058 3.352 1.00 76.19 132 TYR A O 1
ATOM 1018 N N . GLY A 1 133 ? 11.614 9.257 5.455 1.00 69.69 133 GLY A N 1
ATOM 1019 C CA . GLY A 1 133 ? 10.542 8.455 6.051 1.00 69.69 133 GLY A CA 1
ATOM 1020 C C . GLY A 1 133 ? 9.194 9.177 6.161 1.00 69.69 133 GLY A C 1
ATOM 1021 O O . GLY A 1 133 ? 8.146 8.532 6.117 1.00 69.69 133 GLY A O 1
ATOM 1022 N N . VAL A 1 134 ? 9.190 10.508 6.300 1.00 69.12 134 VAL A N 1
ATOM 1023 C CA . VAL A 1 134 ? 7.983 11.315 6.583 1.00 69.12 134 VAL A CA 1
ATOM 1024 C C . VAL A 1 134 ? 8.082 12.675 5.893 1.00 69.12 134 VAL A C 1
ATOM 1026 O O . VAL A 1 134 ? 9.145 13.289 5.932 1.00 69.12 134 VAL A O 1
ATOM 1029 N N . GLY A 1 135 ? 7.020 13.116 5.211 1.00 67.56 135 GLY A N 1
ATOM 1030 C CA . GLY A 1 135 ? 6.946 14.415 4.527 1.00 67.56 135 GLY A CA 1
ATOM 1031 C C . GLY A 1 135 ? 5.889 14.446 3.416 1.00 67.56 135 GLY A C 1
ATOM 1032 O O . GLY A 1 135 ? 5.168 13.469 3.222 1.00 67.56 135 GLY A O 1
ATOM 1033 N N . SER A 1 136 ? 5.798 15.572 2.696 1.00 70.25 136 SER A N 1
ATOM 1034 C CA . SER A 1 136 ? 4.961 15.713 1.492 1.00 70.25 136 SER A CA 1
ATOM 1035 C C . SER A 1 136 ? 5.418 14.714 0.428 1.00 70.25 136 SER A C 1
ATOM 1037 O O . SER A 1 136 ? 6.456 14.900 -0.209 1.00 70.25 136 SER A O 1
ATOM 1039 N N . ASP A 1 137 ? 4.655 13.635 0.270 1.00 69.44 137 ASP A N 1
ATOM 1040 C CA . ASP A 1 137 ? 5.035 12.509 -0.585 1.00 69.44 137 ASP A CA 1
ATOM 1041 C C . ASP A 1 137 ? 5.160 12.916 -2.049 1.00 69.44 137 ASP A C 1
ATOM 1043 O O . ASP A 1 137 ? 5.984 12.359 -2.753 1.00 69.44 137 ASP A O 1
ATOM 1047 N N . ILE A 1 138 ? 4.409 13.920 -2.505 1.00 81.06 138 ILE A N 1
ATOM 1048 C CA . ILE A 1 138 ? 4.334 14.266 -3.927 1.00 81.06 138 ILE A CA 1
ATOM 1049 C C . ILE A 1 138 ? 5.666 14.822 -4.446 1.00 81.06 138 ILE A C 1
ATOM 1051 O O . ILE A 1 138 ? 6.200 14.298 -5.418 1.00 81.06 138 ILE A O 1
ATOM 1055 N N . SER A 1 139 ? 6.240 15.844 -3.801 1.00 81.69 139 SER A N 1
ATOM 1056 C CA . SER A 1 139 ? 7.492 16.454 -4.281 1.00 81.69 139 SER A CA 1
ATOM 1057 C C . SER A 1 139 ? 8.667 15.480 -4.228 1.00 81.69 139 SER A C 1
ATOM 1059 O O . SER A 1 139 ? 9.514 15.474 -5.116 1.00 81.69 139 SER A O 1
ATOM 1061 N N . ARG A 1 140 ? 8.699 14.615 -3.212 1.00 84.94 140 ARG A N 1
ATOM 1062 C CA . ARG A 1 140 ? 9.733 13.585 -3.075 1.00 84.94 140 ARG A CA 1
ATOM 1063 C C . ARG A 1 140 ? 9.526 12.408 -4.015 1.00 84.94 140 ARG A C 1
ATOM 1065 O O . ARG A 1 140 ? 10.505 11.814 -4.444 1.00 84.94 140 ARG A O 1
ATOM 1072 N N . LEU A 1 141 ? 8.277 12.077 -4.339 1.00 86.88 141 LEU A N 1
ATOM 1073 C CA . LEU A 1 141 ? 7.943 11.074 -5.344 1.00 86.88 141 LEU A CA 1
ATOM 1074 C C . LEU A 1 141 ? 8.494 11.513 -6.701 1.00 86.88 141 LEU A C 1
ATOM 1076 O O . LEU A 1 141 ? 9.170 10.718 -7.339 1.00 86.88 141 LEU A O 1
ATOM 1080 N N . TYR A 1 142 ? 8.321 12.784 -7.082 1.00 85.50 142 TYR A N 1
ATOM 1081 C CA . TYR A 1 142 ? 8.944 13.327 -8.294 1.00 85.50 142 TYR A CA 1
ATOM 1082 C C . TYR A 1 142 ? 10.472 13.209 -8.273 1.00 85.50 142 TYR A C 1
ATOM 1084 O O . TYR A 1 142 ? 11.039 12.673 -9.217 1.00 85.50 142 TYR A O 1
ATOM 1092 N N . GLN A 1 143 ? 11.126 13.608 -7.177 1.00 86.62 143 GLN A N 1
ATOM 1093 C CA . GLN A 1 143 ? 12.586 13.489 -7.039 1.00 86.62 143 GLN A CA 1
ATOM 1094 C C . GLN A 1 143 ? 13.077 12.036 -7.131 1.00 86.62 143 GLN A C 1
ATOM 1096 O O . GLN A 1 143 ? 14.111 11.771 -7.733 1.00 86.62 143 GLN A O 1
ATOM 1101 N N . LEU A 1 144 ? 12.346 11.085 -6.543 1.00 89.50 144 LEU A N 1
ATOM 1102 C CA . LEU A 1 144 ? 12.681 9.660 -6.603 1.00 89.50 144 LEU A CA 1
ATOM 1103 C C . LEU A 1 144 ? 12.450 9.067 -7.995 1.00 89.50 144 LEU A C 1
ATOM 1105 O O . LEU A 1 144 ? 13.227 8.217 -8.414 1.00 89.50 144 LEU A O 1
ATOM 1109 N N . VAL A 1 145 ? 11.404 9.495 -8.708 1.00 89.75 145 VAL A N 1
ATOM 1110 C CA . VAL A 1 145 ? 11.159 9.080 -10.098 1.00 89.75 145 VAL A CA 1
ATOM 1111 C C . VAL A 1 145 ? 12.239 9.638 -11.020 1.00 89.75 145 VAL A C 1
ATOM 1113 O O . VAL A 1 145 ? 12.769 8.896 -11.838 1.00 89.75 145 VAL A O 1
ATOM 1116 N N . GLU A 1 146 ? 12.602 10.911 -10.861 1.00 87.56 146 GLU A N 1
ATOM 1117 C CA . GLU A 1 146 ? 13.685 11.548 -11.616 1.00 87.56 146 GLU A CA 1
ATOM 1118 C C . GLU A 1 146 ? 15.032 10.867 -11.342 1.00 87.56 146 GLU A C 1
ATOM 1120 O O . GLU A 1 146 ? 15.758 10.536 -12.276 1.00 87.56 146 GLU A O 1
ATOM 1125 N N . TYR A 1 147 ? 15.323 10.560 -10.075 1.00 88.81 147 TYR A N 1
ATOM 1126 C CA . TYR A 1 147 ? 16.505 9.789 -9.690 1.00 88.81 147 TYR A CA 1
ATOM 1127 C C . TYR A 1 147 ? 16.496 8.370 -10.275 1.00 88.81 147 TYR A C 1
ATOM 1129 O O . TYR A 1 147 ? 17.506 7.890 -10.776 1.00 88.81 147 TYR A O 1
ATOM 1137 N N . ALA A 1 148 ? 15.356 7.678 -10.240 1.00 90.38 148 ALA A N 1
ATOM 1138 C CA . ALA A 1 148 ? 15.250 6.354 -10.840 1.00 90.38 148 ALA A CA 1
ATOM 1139 C C . ALA A 1 148 ? 15.464 6.404 -12.359 1.00 90.38 148 ALA A C 1
ATOM 1141 O O . ALA A 1 148 ? 16.122 5.527 -12.905 1.00 90.38 148 ALA A O 1
ATOM 1142 N N . ALA A 1 149 ? 14.945 7.434 -13.031 1.00 88.12 149 ALA A N 1
ATOM 1143 C CA . ALA A 1 149 ? 15.149 7.638 -14.461 1.00 88.12 149 ALA A CA 1
ATOM 1144 C C . ALA A 1 149 ? 16.618 7.948 -14.800 1.00 88.12 149 ALA A C 1
ATOM 1146 O O . ALA A 1 149 ? 17.123 7.472 -15.815 1.00 88.12 149 ALA A O 1
ATOM 1147 N N . SER A 1 150 ? 17.330 8.695 -13.947 1.00 86.75 150 SER A N 1
ATOM 1148 C CA . SER A 1 150 ? 18.746 9.005 -14.175 1.00 86.75 150 SER A CA 1
ATOM 1149 C C . SER A 1 150 ? 19.673 7.798 -13.998 1.00 86.75 150 SER A C 1
ATOM 1151 O O . SER A 1 150 ? 20.700 7.741 -14.674 1.00 86.75 150 SER A O 1
ATOM 1153 N N . LEU A 1 151 ? 19.291 6.806 -13.179 1.00 87.44 151 LEU A N 1
ATOM 1154 C CA . LEU A 1 151 ? 20.013 5.529 -13.069 1.00 87.44 151 LEU A CA 1
ATOM 1155 C C . LEU A 1 151 ? 20.071 4.759 -14.399 1.00 87.44 151 LEU A C 1
ATOM 1157 O O . LEU A 1 151 ? 21.030 4.029 -14.622 1.00 87.44 151 LEU A O 1
ATOM 1161 N N . ASP A 1 152 ? 19.070 4.919 -15.270 1.00 83.69 152 ASP A N 1
ATOM 1162 C CA . ASP A 1 152 ? 19.035 4.271 -16.591 1.00 83.69 152 ASP A CA 1
ATOM 1163 C C . ASP A 1 152 ? 19.870 5.045 -17.623 1.00 83.69 152 ASP A C 1
ATOM 1165 O O . ASP A 1 152 ? 20.583 4.470 -18.443 1.00 83.69 152 ASP A O 1
ATOM 1169 N N . ALA A 1 153 ? 19.792 6.380 -17.572 1.00 79.56 153 ALA A N 1
ATOM 1170 C CA . ALA A 1 153 ? 20.436 7.262 -18.542 1.00 79.56 153 ALA A CA 1
ATOM 1171 C C . ALA A 1 153 ? 21.961 7.334 -18.376 1.00 79.56 153 ALA A C 1
ATOM 1173 O O . ALA A 1 153 ? 22.682 7.575 -19.347 1.00 79.56 153 ALA A O 1
ATOM 1174 N N . ALA A 1 154 ? 22.459 7.156 -17.153 1.00 62.75 154 ALA A N 1
ATOM 1175 C CA . ALA A 1 154 ? 23.856 7.361 -16.838 1.00 62.75 154 ALA A CA 1
ATOM 1176 C C . ALA A 1 154 ? 24.463 6.105 -16.202 1.00 62.75 154 ALA A C 1
ATOM 1178 O O . ALA A 1 154 ? 24.382 5.892 -14.997 1.00 62.75 154 ALA A O 1
ATOM 1179 N N . ASN A 1 155 ? 25.225 5.348 -16.999 1.00 59.69 155 ASN A N 1
ATOM 1180 C CA . ASN A 1 155 ? 26.302 4.511 -16.447 1.00 59.69 155 ASN A CA 1
ATOM 1181 C C . ASN A 1 155 ? 27.365 5.355 -15.700 1.00 59.69 155 ASN A C 1
ATOM 1183 O O . ASN A 1 155 ? 28.272 4.788 -15.098 1.00 59.69 155 ASN A O 1
ATOM 1187 N N . ASP A 1 156 ? 27.259 6.691 -15.737 1.00 57.75 156 ASP A N 1
ATOM 1188 C CA . ASP A 1 156 ? 28.096 7.649 -15.017 1.00 57.75 156 ASP A CA 1
ATOM 1189 C C . ASP A 1 156 ? 27.227 8.441 -14.021 1.00 57.75 156 ASP A C 1
ATOM 1191 O O . ASP A 1 156 ? 26.680 9.502 -14.326 1.00 57.75 156 ASP A O 1
ATOM 1195 N N . ILE A 1 157 ? 27.036 7.884 -12.822 1.00 61.19 157 ILE A N 1
ATOM 1196 C CA . ILE A 1 157 ? 26.283 8.521 -11.734 1.00 61.19 157 ILE A CA 1
ATOM 1197 C C . ILE A 1 157 ? 26.999 9.827 -11.371 1.00 61.19 157 ILE A C 1
ATOM 1199 O O . ILE A 1 157 ? 28.010 9.814 -10.670 1.00 61.19 157 ILE A O 1
ATOM 1203 N N . SER A 1 158 ? 26.484 10.966 -11.838 1.00 58.62 158 SER A N 1
ATOM 1204 C CA . SER A 1 158 ? 26.995 12.274 -11.433 1.00 58.62 158 SER A CA 1
ATOM 1205 C C . SER A 1 158 ? 26.854 12.416 -9.914 1.00 58.62 158 SER A C 1
ATOM 1207 O O . SER A 1 158 ? 25.738 12.375 -9.388 1.00 58.62 158 SER A O 1
ATOM 1209 N N . ASP A 1 159 ? 27.978 12.583 -9.215 1.00 65.12 159 ASP A N 1
ATOM 1210 C CA . ASP A 1 159 ? 28.083 12.576 -7.748 1.00 65.12 159 ASP A CA 1
ATOM 1211 C C . ASP A 1 159 ? 27.230 13.643 -7.023 1.00 65.12 159 ASP A C 1
ATOM 1213 O O . ASP A 1 159 ? 27.038 13.546 -5.808 1.00 65.12 159 ASP A O 1
ATOM 1217 N N . ASP A 1 160 ? 26.680 14.622 -7.748 1.00 64.81 160 ASP A N 1
ATOM 1218 C CA . ASP A 1 160 ? 25.953 15.772 -7.195 1.00 64.81 160 ASP A CA 1
ATOM 1219 C C . ASP A 1 160 ? 24.482 15.493 -6.825 1.00 64.81 160 ASP A C 1
ATOM 1221 O O . ASP A 1 160 ? 23.892 16.222 -6.019 1.00 64.81 160 ASP A O 1
ATOM 1225 N N . CYS A 1 161 ? 23.866 14.422 -7.337 1.00 56.62 161 CYS A N 1
ATOM 1226 C CA . CYS A 1 161 ? 22.478 14.079 -7.012 1.00 56.62 161 CYS A CA 1
ATOM 1227 C C . CYS A 1 161 ? 22.392 13.267 -5.706 1.00 56.62 161 CYS A C 1
ATOM 1229 O O . CYS A 1 161 ? 22.224 12.054 -5.710 1.00 56.62 161 CYS A O 1
ATOM 1231 N N . ALA A 1 162 ? 22.483 13.974 -4.576 1.00 59.34 162 ALA A N 1
ATOM 1232 C CA . ALA A 1 162 ? 22.183 13.527 -3.211 1.00 59.34 162 ALA A CA 1
ATOM 1233 C C . ALA A 1 162 ? 22.995 12.307 -2.688 1.00 59.34 162 ALA A C 1
ATOM 1235 O O . ALA A 1 162 ? 22.638 11.152 -2.938 1.00 59.34 162 ALA A O 1
ATOM 1236 N N . PRO A 1 163 ? 24.002 12.516 -1.811 1.00 62.34 163 PRO A N 1
ATOM 1237 C CA . PRO A 1 163 ? 24.862 11.444 -1.284 1.00 62.34 163 PRO A CA 1
ATOM 1238 C C . PRO A 1 163 ? 24.121 10.363 -0.476 1.00 62.34 163 PRO A C 1
ATOM 1240 O O . PRO A 1 163 ? 24.695 9.324 -0.171 1.00 62.34 163 PRO A O 1
ATOM 1243 N N . LEU A 1 164 ? 22.853 10.591 -0.123 1.00 65.88 164 LEU A N 1
ATOM 1244 C CA . LEU A 1 164 ? 22.073 9.728 0.761 1.00 65.88 164 LEU A CA 1
ATOM 1245 C C . LEU A 1 164 ? 21.278 8.630 0.020 1.00 65.88 164 LEU A C 1
ATOM 1247 O O . LEU A 1 164 ? 20.796 7.701 0.667 1.00 65.88 164 LEU A O 1
ATOM 1251 N N . ILE A 1 165 ? 21.153 8.709 -1.314 1.00 78.25 165 ILE A N 1
ATOM 1252 C CA . ILE A 1 165 ? 20.359 7.756 -2.120 1.00 78.25 165 ILE A CA 1
ATOM 1253 C C . ILE A 1 165 ? 21.205 6.571 -2.629 1.00 78.25 165 ILE A C 1
ATOM 1255 O O . ILE A 1 165 ? 20.675 5.606 -3.159 1.00 78.25 165 ILE A O 1
ATOM 1259 N N . LYS A 1 166 ? 22.523 6.583 -2.410 1.00 79.75 166 LYS A N 1
ATOM 1260 C CA . LYS A 1 166 ? 23.436 5.593 -3.004 1.00 79.75 166 LYS A CA 1
ATOM 1261 C C . LYS A 1 166 ? 23.312 4.175 -2.431 1.00 79.75 166 LYS A C 1
ATOM 1263 O O . LYS A 1 166 ? 23.695 3.222 -3.103 1.00 79.75 166 LYS A O 1
ATOM 1268 N N . ASP A 1 167 ? 22.759 4.022 -1.229 1.00 90.56 167 ASP A N 1
ATOM 1269 C CA . ASP A 1 167 ? 22.701 2.728 -0.550 1.00 90.56 167 ASP A CA 1
ATOM 1270 C C . ASP A 1 167 ? 21.323 2.048 -0.710 1.00 90.56 167 ASP A C 1
ATOM 1272 O O . ASP A 1 167 ? 20.309 2.580 -0.251 1.00 90.56 167 ASP A O 1
ATOM 1276 N N . PRO A 1 168 ? 21.239 0.816 -1.255 1.00 93.50 168 PRO A N 1
ATOM 1277 C CA . PRO A 1 168 ? 19.963 0.101 -1.387 1.00 93.50 168 PRO A CA 1
ATOM 1278 C C . PRO A 1 168 ? 19.301 -0.161 -0.026 1.00 93.50 168 PRO A C 1
ATOM 1280 O O . PRO A 1 168 ? 18.074 -0.194 0.102 1.00 93.50 168 PRO A O 1
ATOM 1283 N N . THR A 1 169 ? 20.109 -0.316 1.025 1.00 94.44 169 THR A N 1
ATOM 1284 C CA . THR A 1 169 ? 19.628 -0.551 2.387 1.00 94.44 169 THR A CA 1
ATOM 1285 C C . THR A 1 169 ? 18.906 0.666 2.954 1.00 94.44 169 THR A C 1
ATOM 1287 O O . THR A 1 169 ? 17.920 0.489 3.666 1.00 94.44 169 THR A O 1
ATOM 1290 N N . THR A 1 170 ? 19.330 1.897 2.653 1.00 92.38 170 THR A N 1
ATOM 1291 C CA . THR A 1 170 ? 18.669 3.105 3.176 1.00 92.38 170 THR A CA 1
ATOM 1292 C C . THR A 1 170 ? 17.291 3.282 2.546 1.00 92.38 170 THR A C 1
ATOM 1294 O O . THR A 1 170 ? 16.330 3.576 3.260 1.00 92.38 170 THR A O 1
ATOM 1297 N N . MET A 1 171 ? 17.162 3.003 1.246 1.00 94.12 171 MET A N 1
ATOM 1298 C CA . MET A 1 171 ? 15.884 3.021 0.530 1.00 94.12 171 MET A CA 1
ATOM 1299 C C . MET A 1 171 ? 14.931 1.922 1.017 1.00 94.12 171 MET A C 1
ATOM 1301 O O . MET A 1 171 ? 13.748 2.185 1.245 1.00 94.12 171 MET A O 1
ATOM 1305 N N . LEU A 1 172 ? 15.444 0.715 1.280 1.00 95.81 172 LEU A N 1
ATOM 1306 C CA . LEU A 1 172 ? 14.649 -0.361 1.875 1.00 95.81 172 LEU A CA 1
ATOM 1307 C C . LEU A 1 172 ? 14.156 0.006 3.285 1.00 95.81 172 LEU A C 1
ATOM 1309 O O . LEU A 1 172 ? 12.981 -0.188 3.602 1.00 95.81 172 LEU A O 1
ATOM 1313 N N . HIS A 1 173 ? 15.025 0.577 4.126 1.00 94.31 173 HIS A N 1
ATOM 1314 C CA . HIS A 1 173 ? 14.624 1.071 5.444 1.00 94.31 173 HIS A CA 1
ATOM 1315 C C . HIS A 1 173 ? 13.568 2.175 5.335 1.00 94.31 173 HIS A C 1
ATOM 1317 O O . HIS A 1 173 ? 12.602 2.154 6.095 1.00 94.31 173 HIS A O 1
ATOM 1323 N N . ALA A 1 174 ? 13.701 3.101 4.379 1.00 93.69 174 ALA A N 1
ATOM 1324 C CA . ALA A 1 174 ? 12.708 4.146 4.141 1.00 93.69 174 ALA A CA 1
ATOM 1325 C C . ALA A 1 174 ? 11.341 3.556 3.756 1.00 93.69 174 ALA A C 1
ATOM 1327 O O . ALA A 1 174 ? 10.326 3.960 4.327 1.00 93.69 174 ALA A O 1
ATOM 1328 N N . ALA A 1 175 ? 11.309 2.549 2.875 1.00 95.75 175 ALA A N 1
ATOM 1329 C CA . ALA A 1 175 ? 10.083 1.843 2.498 1.00 95.75 175 ALA A CA 1
ATOM 1330 C C . ALA A 1 175 ? 9.399 1.181 3.710 1.00 95.75 175 ALA A C 1
ATOM 1332 O O . ALA A 1 175 ? 8.205 1.386 3.952 1.00 95.75 175 ALA A O 1
ATOM 1333 N N . LEU A 1 176 ? 10.162 0.431 4.516 1.00 96.44 176 LEU A N 1
ATOM 1334 C CA . LEU A 1 176 ? 9.658 -0.246 5.719 1.00 96.44 176 LEU A CA 1
ATOM 1335 C C . LEU A 1 176 ? 9.151 0.744 6.769 1.00 96.44 176 LEU A C 1
ATOM 1337 O O . LEU A 1 176 ? 8.093 0.541 7.373 1.00 96.44 176 LEU A O 1
ATOM 1341 N N . LEU A 1 177 ? 9.891 1.830 6.978 1.00 95.31 177 LEU A N 1
ATOM 1342 C CA . LEU A 1 177 ? 9.526 2.874 7.920 1.00 95.31 177 LEU A CA 1
ATOM 1343 C C . LEU A 1 177 ? 8.240 3.571 7.477 1.00 95.31 177 LEU A C 1
ATOM 1345 O O . LEU A 1 177 ? 7.330 3.738 8.286 1.00 95.31 177 LEU A O 1
ATOM 1349 N N . LYS A 1 178 ? 8.109 3.889 6.184 1.00 94.62 178 LYS A N 1
ATOM 1350 C CA . LYS A 1 178 ? 6.904 4.507 5.625 1.00 94.62 178 LYS A CA 1
ATOM 1351 C C . LYS A 1 178 ? 5.672 3.628 5.814 1.00 94.62 178 LYS A C 1
ATOM 1353 O O . LYS A 1 178 ? 4.642 4.106 6.292 1.00 94.62 178 LYS A O 1
ATOM 1358 N N . VAL A 1 179 ? 5.788 2.337 5.506 1.00 96.12 179 VAL A N 1
ATOM 1359 C CA . VAL A 1 179 ? 4.732 1.342 5.747 1.00 96.12 179 VAL A CA 1
ATOM 1360 C C . VAL A 1 179 ? 4.359 1.287 7.227 1.00 96.12 179 VAL A C 1
ATOM 1362 O O . VAL A 1 179 ? 3.176 1.325 7.568 1.00 96.12 179 VAL A O 1
ATOM 1365 N N . THR A 1 180 ? 5.356 1.279 8.113 1.00 96.25 180 THR A N 1
ATOM 1366 C CA . THR A 1 180 ? 5.147 1.221 9.565 1.00 96.25 180 THR A CA 1
ATOM 1367 C C . THR A 1 180 ? 4.417 2.451 10.091 1.00 96.25 180 THR A C 1
ATOM 1369 O O . THR A 1 180 ? 3.463 2.319 10.852 1.00 96.25 180 THR A O 1
ATOM 1372 N N . LEU A 1 181 ? 4.817 3.648 9.663 1.00 95.00 181 LEU A N 1
ATOM 1373 C CA . LEU A 1 181 ? 4.188 4.904 10.078 1.00 95.00 181 LEU A CA 1
ATOM 1374 C C . LEU A 1 181 ? 2.783 5.068 9.507 1.00 95.00 181 LEU A C 1
ATOM 1376 O O . LEU A 1 181 ? 1.895 5.584 10.188 1.00 95.00 181 LEU A O 1
ATOM 1380 N N . THR A 1 182 ? 2.560 4.592 8.283 1.00 94.69 182 THR A N 1
ATOM 1381 C CA . THR A 1 182 ? 1.227 4.567 7.670 1.00 94.69 182 THR A CA 1
ATOM 1382 C C . THR A 1 182 ? 0.307 3.631 8.454 1.00 94.69 182 THR A C 1
ATOM 1384 O O . THR A 1 182 ? -0.797 4.023 8.832 1.00 94.69 182 THR A O 1
ATOM 1387 N N . ALA A 1 183 ? 0.784 2.426 8.785 1.00 96.12 183 ALA A N 1
ATOM 1388 C CA . ALA A 1 183 ? 0.054 1.468 9.611 1.00 96.12 183 ALA A CA 1
ATOM 1389 C C . ALA A 1 183 ? -0.209 2.004 11.028 1.00 96.12 183 ALA A C 1
ATOM 1391 O O . ALA A 1 183 ? -1.314 1.847 11.544 1.00 96.12 183 ALA A O 1
ATOM 1392 N N . LEU A 1 184 ? 0.774 2.672 11.642 1.00 96.06 184 LEU A N 1
ATOM 1393 C CA . LEU A 1 184 ? 0.631 3.326 12.943 1.00 96.06 184 LEU A CA 1
ATOM 1394 C C . LEU A 1 184 ? -0.449 4.406 12.885 1.00 96.06 184 LEU A C 1
ATOM 1396 O O . LEU A 1 184 ? -1.340 4.438 13.731 1.00 96.06 184 LEU A O 1
ATOM 1400 N N . SER A 1 185 ? -0.400 5.263 11.867 1.00 93.94 185 SER A N 1
ATOM 1401 C CA . SER A 1 185 ? -1.327 6.382 11.738 1.00 93.94 185 SER A CA 1
ATOM 1402 C C . SER A 1 185 ? -2.771 5.895 11.604 1.00 93.94 185 SER A C 1
ATOM 1404 O O . SER A 1 185 ? -3.647 6.296 12.374 1.00 93.94 185 SER A O 1
ATOM 1406 N N . LEU A 1 186 ? -3.007 4.957 10.686 1.00 92.88 186 LEU A N 1
ATOM 1407 C CA . LEU A 1 186 ? -4.328 4.371 10.456 1.00 92.88 186 LEU A CA 1
ATOM 1408 C C . LEU A 1 186 ? -4.801 3.538 11.655 1.00 92.88 186 LEU A C 1
ATOM 1410 O O . LEU A 1 186 ? -5.940 3.682 12.096 1.00 92.88 186 LEU A O 1
ATOM 1414 N N . GLY A 1 187 ? -3.919 2.725 12.245 1.00 94.56 187 GLY A N 1
ATOM 1415 C CA . GLY A 1 187 ? -4.252 1.876 13.391 1.00 94.56 187 GLY A CA 1
ATOM 1416 C C . GLY A 1 187 ? -4.629 2.669 14.645 1.00 94.56 187 GLY A C 1
ATOM 1417 O O . GLY A 1 187 ? -5.470 2.228 15.436 1.00 94.56 187 GLY A O 1
ATOM 1418 N N . PHE A 1 188 ? -4.070 3.875 14.802 1.00 94.38 188 PHE A N 1
ATOM 1419 C CA . PHE A 1 188 ? -4.420 4.804 15.879 1.00 94.38 188 PHE A CA 1
ATOM 1420 C C . PHE A 1 188 ? -5.665 5.659 15.571 1.00 94.38 188 PHE A C 1
ATOM 1422 O O . PHE A 1 188 ? -6.172 6.345 16.459 1.00 94.38 188 PHE A O 1
ATOM 1429 N N . GLY A 1 189 ? -6.238 5.533 14.370 1.00 87.31 189 GLY A N 1
ATOM 1430 C CA . GLY A 1 189 ? -7.488 6.176 13.969 1.00 87.31 189 GLY A CA 1
ATOM 1431 C C . GLY A 1 189 ? -7.328 7.549 13.319 1.00 87.31 189 GLY A C 1
ATOM 1432 O O . GLY A 1 189 ? -8.299 8.303 13.295 1.00 87.31 189 GLY A O 1
ATOM 1433 N N . LEU A 1 190 ? -6.141 7.892 12.808 1.00 89.50 190 LEU A N 1
ATOM 1434 C CA . LEU A 1 190 ? -5.990 9.078 11.964 1.00 89.50 190 LEU A CA 1
ATOM 1435 C C . LEU A 1 190 ? -6.736 8.867 10.642 1.00 89.50 190 LEU A C 1
ATOM 1437 O O . LEU A 1 190 ? -6.607 7.830 9.992 1.00 89.50 190 LEU A O 1
ATOM 1441 N N . VAL A 1 191 ? -7.514 9.872 10.242 1.00 81.50 191 VAL A N 1
ATOM 1442 C CA . VAL A 1 191 ? -8.223 9.876 8.960 1.00 81.50 191 VAL A CA 1
ATOM 1443 C C . VAL A 1 191 ? -7.243 10.332 7.882 1.00 81.50 191 VAL A C 1
ATOM 1445 O O . VAL A 1 191 ? -6.816 11.483 7.882 1.00 81.50 191 VAL A O 1
ATOM 1448 N N . GLY A 1 192 ? -6.872 9.431 6.973 1.00 82.00 192 GLY A N 1
ATOM 1449 C CA . GLY A 1 192 ? -5.922 9.712 5.898 1.00 82.00 192 GLY A CA 1
ATOM 1450 C C . GLY A 1 192 ? -6.051 8.736 4.731 1.00 82.00 192 GLY A C 1
ATOM 1451 O O . GLY A 1 192 ? -6.687 7.686 4.842 1.00 82.00 192 GLY A O 1
ATOM 1452 N N . GLY A 1 193 ? -5.469 9.104 3.590 1.00 85.06 193 GLY A N 1
ATOM 1453 C CA . GLY A 1 193 ? -5.405 8.242 2.413 1.00 85.06 193 GLY A CA 1
ATOM 1454 C C . GLY A 1 193 ? -4.309 7.186 2.550 1.00 85.06 193 GLY A C 1
ATOM 1455 O O . GLY A 1 193 ? -3.200 7.492 2.975 1.00 85.06 193 GLY A O 1
ATOM 1456 N N . ILE A 1 194 ? -4.612 5.948 2.156 1.00 91.56 194 ILE A N 1
ATOM 1457 C CA . ILE A 1 194 ? -3.662 4.823 2.217 1.00 91.56 194 ILE A CA 1
ATOM 1458 C C . ILE A 1 194 ? -2.796 4.706 0.959 1.00 91.56 194 ILE A C 1
ATOM 1460 O O . ILE A 1 194 ? -1.693 4.179 1.013 1.00 91.56 194 ILE A O 1
ATOM 1464 N N . VAL A 1 195 ? -3.295 5.199 -0.177 1.00 91.25 195 VAL A N 1
ATOM 1465 C CA . VAL A 1 195 ? -2.704 4.934 -1.496 1.00 91.25 195 VAL A CA 1
ATOM 1466 C C . VAL A 1 195 ? -1.377 5.666 -1.670 1.00 91.25 195 VAL A C 1
ATOM 1468 O O . VAL A 1 195 ? -0.383 5.038 -2.010 1.00 91.25 195 VAL A O 1
ATOM 1471 N N . LEU A 1 196 ? -1.330 6.974 -1.398 1.00 90.88 196 LEU A N 1
ATOM 1472 C CA . LEU A 1 196 ? -0.130 7.784 -1.633 1.00 90.88 196 LEU A CA 1
ATOM 1473 C C . LEU A 1 196 ? 1.082 7.332 -0.787 1.00 90.88 196 LEU A C 1
ATOM 1475 O O . LEU A 1 196 ? 2.142 7.119 -1.376 1.00 90.88 196 LEU A O 1
ATOM 1479 N N . PRO A 1 197 ? 0.957 7.082 0.536 1.00 92.44 197 PRO A N 1
ATOM 1480 C CA . PRO A 1 197 ? 2.088 6.599 1.332 1.00 92.44 197 PRO A CA 1
ATOM 1481 C C . PRO A 1 197 ? 2.599 5.222 0.893 1.00 92.44 197 PRO A C 1
ATOM 1483 O O . PRO A 1 197 ? 3.787 4.934 1.026 1.00 92.44 197 PRO A O 1
ATOM 1486 N N . LEU A 1 198 ? 1.715 4.367 0.369 1.00 94.88 198 LEU A N 1
ATOM 1487 C CA . LEU A 1 198 ? 2.073 3.028 -0.100 1.00 94.88 198 LEU A CA 1
ATOM 1488 C C . LEU A 1 198 ? 2.679 3.038 -1.502 1.00 94.88 198 LEU A C 1
ATOM 1490 O O . LEU A 1 198 ? 3.618 2.283 -1.739 1.00 94.88 198 LEU A O 1
ATOM 1494 N N . LEU A 1 199 ? 2.229 3.934 -2.387 1.00 93.94 199 LEU A N 1
ATOM 1495 C CA . LEU A 1 199 ? 2.933 4.222 -3.638 1.00 93.94 199 LEU A CA 1
ATOM 1496 C C . LEU A 1 199 ? 4.343 4.732 -3.334 1.00 93.94 199 LEU A C 1
ATOM 1498 O O . LEU A 1 199 ? 5.304 4.232 -3.902 1.00 93.94 199 LEU A O 1
ATOM 1502 N N . PHE A 1 200 ? 4.491 5.659 -2.384 1.00 93.38 200 PHE A N 1
ATOM 1503 C CA . PHE A 1 200 ? 5.807 6.151 -1.975 1.00 93.38 200 PHE A CA 1
ATOM 1504 C C . PHE A 1 200 ? 6.697 5.029 -1.419 1.00 93.38 200 PHE A C 1
ATOM 1506 O O . PHE A 1 200 ? 7.852 4.899 -1.815 1.00 93.38 200 PHE A O 1
ATOM 1513 N N . ALA A 1 201 ? 6.161 4.170 -0.546 1.00 95.81 201 ALA A N 1
ATOM 1514 C CA . ALA A 1 201 ? 6.905 3.021 -0.033 1.00 95.81 201 ALA A CA 1
ATOM 1515 C C . ALA A 1 201 ? 7.312 2.040 -1.145 1.00 95.81 201 ALA A C 1
ATOM 1517 O O . ALA A 1 201 ? 8.440 1.548 -1.146 1.00 95.81 201 ALA A O 1
ATOM 1518 N N . GLY A 1 202 ? 6.416 1.781 -2.103 1.00 96.38 202 GLY A N 1
ATOM 1519 C CA . GLY A 1 202 ? 6.708 0.973 -3.283 1.00 96.38 202 GLY A CA 1
ATOM 1520 C C . GLY A 1 202 ? 7.781 1.600 -4.170 1.00 96.38 202 GLY A C 1
ATOM 1521 O O . GLY A 1 202 ? 8.657 0.887 -4.640 1.00 96.38 202 GLY A O 1
ATOM 1522 N N . LEU A 1 203 ? 7.784 2.924 -4.321 1.00 95.38 203 LEU A N 1
ATOM 1523 C CA . LEU A 1 203 ? 8.814 3.643 -5.066 1.00 95.38 203 LEU A CA 1
ATOM 1524 C C . LEU A 1 203 ? 10.187 3.541 -4.385 1.00 95.38 203 LEU A C 1
ATOM 1526 O O . LEU A 1 203 ? 11.174 3.234 -5.047 1.00 95.38 203 LEU A O 1
ATOM 1530 N N . CYS A 1 204 ? 10.256 3.714 -3.061 1.00 95.44 204 CYS A N 1
ATOM 1531 C CA . CYS A 1 204 ? 11.492 3.487 -2.304 1.00 95.44 204 CYS A CA 1
ATOM 1532 C C . CYS A 1 204 ? 11.992 2.043 -2.454 1.00 95.44 204 CYS A C 1
ATOM 1534 O O . CYS A 1 204 ? 13.185 1.823 -2.656 1.00 95.44 204 CYS A O 1
ATOM 1536 N N . LEU A 1 205 ? 11.090 1.055 -2.397 1.00 97.31 205 LEU A N 1
ATOM 1537 C CA . LEU A 1 205 ? 11.448 -0.343 -2.637 1.00 97.31 205 LEU A CA 1
ATOM 1538 C C . LEU A 1 205 ? 11.942 -0.558 -4.075 1.00 97.31 205 LEU A C 1
ATOM 1540 O O . LEU A 1 205 ? 12.905 -1.289 -4.277 1.00 97.31 205 LEU A O 1
ATOM 1544 N N . ALA A 1 206 ? 11.327 0.090 -5.064 1.00 97.06 206 ALA A N 1
ATOM 1545 C CA . ALA A 1 206 ? 11.726 -0.014 -6.462 1.00 97.06 206 ALA A CA 1
ATOM 1546 C C . ALA A 1 206 ? 13.148 0.514 -6.681 1.00 97.06 206 ALA A C 1
ATOM 1548 O O . ALA A 1 206 ? 13.968 -0.174 -7.283 1.00 97.06 206 ALA A O 1
ATOM 1549 N N . VAL A 1 207 ? 13.462 1.690 -6.125 1.00 95.50 207 VAL A N 1
ATOM 1550 C CA . VAL A 1 207 ? 14.818 2.260 -6.162 1.00 95.50 207 VAL A CA 1
ATOM 1551 C C . VAL A 1 207 ? 15.808 1.346 -5.437 1.00 95.50 207 VAL A C 1
ATOM 1553 O O . VAL A 1 207 ? 16.883 1.081 -5.964 1.00 95.50 207 VAL A O 1
ATOM 1556 N N . ALA A 1 208 ? 15.440 0.786 -4.279 1.00 96.50 208 ALA A N 1
ATOM 1557 C CA . ALA A 1 208 ? 16.287 -0.181 -3.576 1.00 96.50 208 ALA A CA 1
ATOM 1558 C C . ALA A 1 208 ? 16.600 -1.421 -4.435 1.00 96.50 208 ALA A C 1
ATOM 1560 O O . ALA A 1 208 ? 17.734 -1.896 -4.437 1.00 96.50 208 ALA A O 1
ATOM 1561 N N . VAL A 1 209 ? 15.610 -1.936 -5.173 1.00 97.19 209 VAL A N 1
ATOM 1562 C CA . VAL A 1 209 ? 15.783 -3.075 -6.088 1.00 97.19 209 VAL A CA 1
ATOM 1563 C C . VAL A 1 209 ? 16.664 -2.703 -7.277 1.00 97.19 209 VAL A C 1
ATOM 1565 O O . VAL A 1 209 ? 17.538 -3.489 -7.623 1.00 97.19 209 VAL A O 1
ATOM 1568 N N . LEU A 1 210 ? 16.482 -1.521 -7.869 1.00 95.81 210 LEU A N 1
ATOM 1569 C CA . LEU A 1 210 ? 17.311 -1.041 -8.980 1.00 95.81 210 LEU A CA 1
ATOM 1570 C C . LEU A 1 210 ? 18.777 -0.874 -8.574 1.00 95.81 210 LEU A C 1
ATOM 1572 O O . LEU A 1 210 ? 19.668 -1.312 -9.294 1.00 95.81 210 LEU A O 1
ATOM 1576 N N . LEU A 1 211 ? 19.030 -0.323 -7.386 1.00 94.19 211 LEU A N 1
ATOM 1577 C CA . LEU A 1 211 ? 20.381 -0.213 -6.831 1.00 94.19 211 LEU A CA 1
ATOM 1578 C C . LEU A 1 211 ? 20.997 -1.586 -6.518 1.00 94.19 211 LEU A C 1
ATOM 1580 O O . LEU A 1 211 ? 22.206 -1.765 -6.642 1.00 94.19 211 LEU A O 1
ATOM 1584 N N . ALA A 1 212 ? 20.184 -2.561 -6.102 1.00 96.12 212 ALA A N 1
ATOM 1585 C CA . ALA A 1 212 ? 20.652 -3.913 -5.799 1.00 96.12 212 ALA A CA 1
ATOM 1586 C C . ALA A 1 212 ? 20.872 -4.776 -7.054 1.00 96.12 212 ALA A C 1
ATOM 1588 O O . ALA A 1 212 ? 21.748 -5.642 -7.057 1.00 96.12 212 ALA A O 1
ATOM 1589 N N . VAL A 1 213 ? 20.069 -4.573 -8.101 1.00 95.75 213 VAL A N 1
ATOM 1590 C CA . VAL A 1 213 ? 20.081 -5.349 -9.347 1.00 95.75 213 VAL A CA 1
ATOM 1591 C C . VAL A 1 213 ? 20.002 -4.382 -10.540 1.00 95.75 213 VAL A C 1
ATOM 1593 O O . VAL A 1 213 ? 18.945 -4.250 -11.161 1.00 95.75 213 VAL A O 1
ATOM 1596 N N . PRO A 1 214 ? 21.120 -3.719 -10.893 1.00 92.56 214 PRO A N 1
ATOM 1597 C CA . PRO A 1 214 ? 21.147 -2.692 -11.940 1.00 92.56 214 PRO A CA 1
ATOM 1598 C C . PRO A 1 214 ? 20.928 -3.246 -13.355 1.00 92.56 214 PRO A C 1
ATOM 1600 O O . PRO A 1 214 ? 20.764 -2.485 -14.297 1.00 92.56 214 PRO A O 1
ATOM 1603 N N . SER A 1 215 ? 20.916 -4.571 -13.532 1.00 92.94 215 SER A N 1
ATOM 1604 C CA . SER A 1 215 ? 20.616 -5.206 -14.819 1.00 92.94 215 SER A CA 1
ATOM 1605 C C . SER A 1 215 ? 19.128 -5.200 -15.182 1.00 92.94 215 SER A C 1
ATOM 1607 O O . SER A 1 215 ? 18.776 -5.602 -16.290 1.00 92.94 215 SER A O 1
ATOM 1609 N N . LEU A 1 216 ? 18.243 -4.816 -14.256 1.00 94.88 216 LEU A N 1
ATOM 1610 C CA . LEU A 1 216 ? 16.809 -4.765 -14.516 1.00 94.88 216 LEU A CA 1
ATOM 1611 C C . LEU A 1 216 ? 16.412 -3.414 -15.131 1.00 94.88 216 LEU A C 1
ATOM 1613 O O . LEU A 1 216 ? 16.793 -2.377 -14.592 1.00 94.88 216 LEU A O 1
ATOM 1617 N N . PRO A 1 217 ? 15.576 -3.400 -16.185 1.00 94.31 217 PRO A N 1
ATOM 1618 C CA . PRO A 1 217 ? 15.145 -2.157 -16.811 1.00 94.31 217 PRO A CA 1
ATOM 1619 C C . PRO A 1 217 ? 14.292 -1.320 -15.853 1.00 94.31 217 PRO A C 1
ATOM 1621 O O . PRO A 1 217 ? 13.272 -1.793 -15.328 1.00 94.31 217 PRO A O 1
ATOM 1624 N N . VAL A 1 218 ? 14.669 -0.050 -15.675 1.00 94.06 218 VAL A N 1
ATOM 1625 C CA . VAL A 1 218 ? 13.979 0.908 -14.792 1.00 94.06 218 VAL A CA 1
ATOM 1626 C C . VAL A 1 218 ? 12.492 0.997 -15.122 1.00 94.06 218 VAL A C 1
ATOM 1628 O O . VAL A 1 218 ? 11.651 0.945 -14.221 1.00 94.06 218 VAL A O 1
ATOM 1631 N N . LEU A 1 219 ? 12.158 1.028 -16.414 1.00 93.31 219 LEU A N 1
ATOM 1632 C CA . LEU A 1 219 ? 10.780 1.114 -16.905 1.00 93.31 219 LEU A CA 1
ATOM 1633 C C . LEU A 1 219 ? 9.904 -0.083 -16.528 1.00 93.31 219 LEU A C 1
ATOM 1635 O O . LEU A 1 219 ? 8.682 0.041 -16.529 1.00 93.31 219 LEU A O 1
ATOM 1639 N N . VAL A 1 220 ? 10.495 -1.223 -16.161 1.00 95.50 220 VAL A N 1
ATOM 1640 C CA . VAL A 1 220 ? 9.751 -2.375 -15.639 1.00 95.50 220 VAL A CA 1
ATOM 1641 C C . VAL A 1 220 ? 9.714 -2.325 -14.120 1.00 95.50 220 VAL A C 1
ATOM 1643 O O . VAL A 1 220 ? 8.630 -2.384 -13.541 1.00 95.50 220 VAL A O 1
ATOM 1646 N N . VAL A 1 221 ? 10.870 -2.196 -13.462 1.00 97.00 221 VAL A N 1
ATOM 1647 C CA . VAL A 1 221 ? 10.957 -2.294 -11.995 1.00 97.00 221 VAL A CA 1
ATOM 1648 C C . VAL A 1 221 ? 10.137 -1.206 -11.316 1.00 97.00 221 VAL A C 1
ATOM 1650 O O . VAL A 1 221 ? 9.359 -1.503 -10.407 1.00 97.00 221 VAL A O 1
ATOM 1653 N N . LEU A 1 222 ? 10.279 0.036 -11.781 1.00 95.50 222 LEU A N 1
ATOM 1654 C CA . LEU A 1 222 ? 9.688 1.207 -11.150 1.00 95.50 222 LEU A CA 1
ATOM 1655 C C . LEU A 1 222 ? 8.158 1.110 -11.061 1.00 95.50 222 LEU A C 1
ATOM 1657 O O . LEU A 1 222 ? 7.642 1.084 -9.938 1.00 95.50 222 LEU A O 1
ATOM 1661 N N . PRO A 1 223 ? 7.400 0.990 -12.169 1.00 95.75 223 PRO A N 1
ATOM 1662 C CA . PRO A 1 223 ? 5.953 0.865 -12.076 1.00 95.75 223 PRO A CA 1
ATOM 1663 C C . PRO A 1 223 ? 5.523 -0.461 -11.450 1.00 95.75 223 PRO A C 1
ATOM 1665 O O . PRO A 1 223 ? 4.616 -0.442 -10.618 1.00 95.75 223 PRO A O 1
ATOM 1668 N N . CYS A 1 224 ? 6.170 -1.590 -11.780 1.00 97.44 224 CYS A N 1
ATOM 1669 C CA . CYS A 1 224 ? 5.778 -2.898 -11.246 1.00 97.44 224 CYS A CA 1
ATOM 1670 C C . CYS A 1 224 ? 5.799 -2.888 -9.721 1.00 97.44 224 CYS A C 1
ATOM 1672 O O . CYS A 1 224 ? 4.778 -3.167 -9.096 1.00 97.44 224 CYS A O 1
ATOM 1674 N N . VAL A 1 225 ? 6.917 -2.501 -9.106 1.00 98.00 225 VAL A N 1
ATOM 1675 C CA . VAL A 1 225 ? 7.054 -2.530 -7.647 1.00 98.00 225 VAL A CA 1
ATOM 1676 C C . VAL A 1 225 ? 6.133 -1.495 -6.999 1.00 98.00 225 VAL A C 1
ATOM 1678 O O . VAL A 1 225 ? 5.427 -1.835 -6.045 1.00 98.00 225 VAL A O 1
ATOM 1681 N N . THR A 1 226 ? 6.075 -0.277 -7.554 1.00 96.06 226 THR A N 1
ATOM 1682 C CA . THR A 1 226 ? 5.328 0.858 -6.987 1.00 96.06 226 THR A CA 1
ATOM 1683 C C . THR A 1 226 ? 3.836 0.564 -6.850 1.00 96.06 226 THR A C 1
ATOM 1685 O O . THR A 1 226 ? 3.290 0.691 -5.753 1.00 96.06 226 THR A O 1
ATOM 1688 N N . VAL A 1 227 ? 3.154 0.132 -7.920 1.00 96.38 227 VAL A N 1
ATOM 1689 C CA . VAL A 1 227 ? 1.721 -0.191 -7.792 1.00 96.38 227 VAL A CA 1
ATOM 1690 C C . VAL A 1 227 ? 1.443 -1.533 -7.156 1.00 96.38 227 VAL A C 1
ATOM 1692 O O . VAL A 1 227 ? 0.388 -1.684 -6.541 1.00 96.38 227 VAL A O 1
ATOM 1695 N N . SER A 1 228 ? 2.347 -2.505 -7.271 1.00 97.56 228 SER A N 1
ATOM 1696 C CA . SER A 1 228 ? 2.095 -3.837 -6.714 1.00 97.56 228 SER A CA 1
ATOM 1697 C C . SER A 1 228 ? 1.972 -3.813 -5.198 1.00 97.56 228 SER A C 1
ATOM 1699 O O . SER A 1 228 ? 1.208 -4.600 -4.649 1.00 97.56 228 SER A O 1
ATOM 1701 N N . VAL A 1 229 ? 2.638 -2.877 -4.510 1.00 96.94 229 VAL A N 1
ATOM 1702 C CA . VAL A 1 229 ? 2.451 -2.697 -3.061 1.00 96.94 229 VAL A CA 1
ATOM 1703 C C . VAL A 1 229 ? 1.001 -2.314 -2.752 1.00 96.94 229 VAL A C 1
ATOM 1705 O O . VAL A 1 229 ? 0.383 -2.933 -1.889 1.00 96.94 229 VAL A O 1
ATOM 1708 N N . C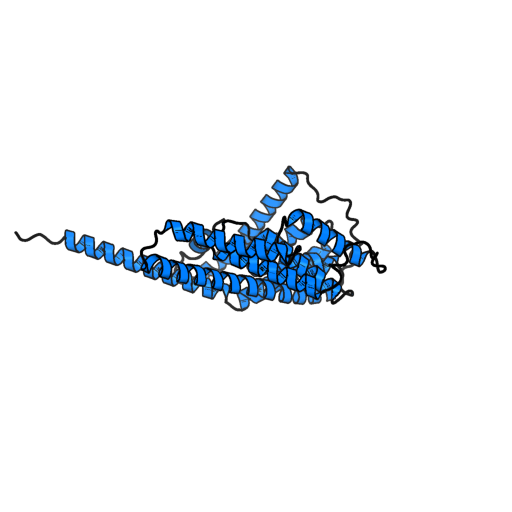YS A 1 230 ? 0.413 -1.370 -3.492 1.00 94.69 230 CYS A N 1
ATOM 1709 C CA . CYS A 1 230 ? -0.990 -0.970 -3.332 1.00 94.69 230 CYS A CA 1
ATOM 1710 C C . CYS A 1 230 ? -1.974 -2.065 -3.773 1.00 94.69 230 CYS A C 1
ATOM 1712 O O . CYS A 1 230 ? -2.946 -2.362 -3.077 1.00 94.69 230 CYS A O 1
ATOM 1714 N N . GLY A 1 231 ? -1.710 -2.693 -4.918 1.00 94.00 231 GLY A N 1
ATOM 1715 C CA . GLY A 1 231 ? -2.552 -3.755 -5.465 1.00 94.00 231 GLY A CA 1
ATOM 1716 C C . GLY A 1 231 ? -2.493 -5.063 -4.674 1.00 94.00 231 GLY A C 1
ATOM 1717 O O . GLY A 1 231 ? -3.353 -5.920 -4.839 1.00 94.00 231 GLY A O 1
ATOM 1718 N N . SER A 1 232 ? -1.538 -5.207 -3.754 1.00 94.88 232 SER A N 1
ATOM 1719 C CA . SER A 1 232 ? -1.417 -6.394 -2.907 1.00 94.88 232 SER A CA 1
ATOM 1720 C C . SER A 1 232 ? -2.585 -6.593 -1.925 1.00 94.88 232 SER A C 1
ATOM 1722 O O . SER A 1 232 ? -2.765 -7.696 -1.415 1.00 94.88 232 SER A O 1
ATOM 1724 N N . PHE A 1 233 ? -3.386 -5.563 -1.635 1.00 87.50 233 PHE A N 1
ATOM 1725 C CA . PHE A 1 233 ? -4.566 -5.674 -0.759 1.00 87.50 233 PHE A CA 1
ATOM 1726 C C . PHE A 1 233 ? -5.827 -5.013 -1.330 1.00 87.50 233 PHE A C 1
ATOM 1728 O O . PHE A 1 233 ? -6.914 -5.216 -0.791 1.00 87.50 233 PHE A O 1
ATOM 1735 N N . VAL A 1 234 ? -5.711 -4.257 -2.426 1.00 87.62 234 VAL A N 1
ATOM 1736 C CA . VAL A 1 234 ? -6.852 -3.702 -3.164 1.00 87.62 234 VAL A CA 1
ATOM 1737 C C . VAL A 1 234 ? -7.086 -4.552 -4.422 1.00 87.62 234 VAL A C 1
ATOM 1739 O O . VAL A 1 234 ? -6.190 -4.618 -5.263 1.00 87.62 234 VAL A O 1
ATOM 1742 N N . PRO A 1 235 ? -8.267 -5.182 -4.596 1.00 82.06 235 PRO A N 1
ATOM 1743 C CA . PRO A 1 235 ? -8.558 -6.141 -5.670 1.00 82.06 235 PRO A CA 1
ATOM 1744 C C . PRO A 1 235 ? -8.782 -5.502 -7.047 1.00 82.06 235 PRO A C 1
ATOM 1746 O O . PRO A 1 235 ? -9.697 -5.885 -7.768 1.00 82.06 235 PRO A O 1
ATOM 1749 N N . LEU A 1 236 ? -7.958 -4.523 -7.423 1.00 88.19 236 LEU A N 1
ATOM 1750 C CA . LEU A 1 236 ? -8.132 -3.711 -8.627 1.00 88.19 236 LEU A CA 1
ATOM 1751 C C . LEU A 1 236 ? -6.869 -3.732 -9.520 1.00 88.19 236 LEU A C 1
ATOM 1753 O O . LEU A 1 236 ? -6.298 -2.675 -9.803 1.00 88.19 236 LEU A O 1
ATOM 1757 N N . PRO A 1 237 ? -6.394 -4.908 -9.984 1.00 90.31 237 PRO A N 1
ATOM 1758 C CA . PRO A 1 237 ? -5.150 -5.011 -10.754 1.00 90.31 237 PRO A CA 1
ATOM 1759 C C . PRO A 1 237 ? -5.189 -4.212 -12.065 1.00 90.31 237 PRO A C 1
ATOM 1761 O O . PRO A 1 237 ? -4.199 -3.579 -12.439 1.00 90.31 237 PRO A O 1
ATOM 1764 N N . PHE A 1 238 ? -6.348 -4.179 -12.731 1.00 89.81 238 PHE A N 1
ATOM 1765 C CA . PHE A 1 238 ? -6.553 -3.399 -13.953 1.00 89.81 238 PHE A CA 1
ATOM 1766 C C . PHE A 1 238 ? -6.442 -1.895 -13.706 1.00 89.81 238 PHE A C 1
ATOM 1768 O O . PHE A 1 238 ? -5.756 -1.211 -14.460 1.00 89.81 238 PHE A O 1
ATOM 1775 N N . PHE A 1 239 ? -7.053 -1.395 -12.627 1.00 89.69 239 PHE A N 1
ATOM 1776 C CA . PHE A 1 239 ? -6.994 0.019 -12.263 1.00 89.69 239 PHE A CA 1
ATOM 1777 C C . PHE A 1 239 ? -5.552 0.472 -12.035 1.00 89.69 239 PHE A C 1
ATOM 1779 O O . PHE A 1 239 ? -5.120 1.458 -12.618 1.00 89.69 239 PHE A O 1
ATOM 1786 N N . PHE A 1 240 ? -4.781 -0.272 -11.238 1.00 92.12 240 PHE A N 1
ATOM 1787 C CA . PHE A 1 240 ? -3.392 0.086 -10.951 1.00 92.12 240 PHE A CA 1
ATOM 1788 C C . PHE A 1 240 ? -2.480 0.014 -12.176 1.00 92.12 240 PHE A C 1
ATOM 1790 O O . PHE A 1 240 ? -1.620 0.876 -12.352 1.00 92.12 240 PHE A O 1
ATOM 1797 N N . SER A 1 241 ? -2.689 -0.985 -13.035 1.00 92.50 241 SER A N 1
ATOM 1798 C CA . SER A 1 241 ? -1.940 -1.106 -14.288 1.00 92.50 241 SER A CA 1
ATOM 1799 C C . SER A 1 241 ? -2.239 0.074 -15.211 1.00 92.50 241 SER A C 1
ATOM 1801 O O . SER A 1 241 ? -1.321 0.728 -15.702 1.00 92.50 241 SER A O 1
ATOM 1803 N N . PHE A 1 242 ? -3.523 0.404 -15.378 1.00 90.25 242 PHE A N 1
ATOM 1804 C CA . PHE A 1 242 ? -3.964 1.546 -16.174 1.00 90.25 242 PHE A CA 1
ATOM 1805 C C . PHE A 1 242 ? -3.479 2.880 -15.599 1.00 90.25 242 PHE A C 1
ATOM 1807 O O . PHE A 1 242 ? -3.045 3.752 -16.350 1.00 90.25 242 PHE A O 1
ATOM 1814 N N . LEU A 1 243 ? -3.502 3.029 -14.272 1.00 89.38 243 LEU A N 1
ATOM 1815 C CA . LEU A 1 243 ? -2.998 4.207 -13.576 1.00 89.38 243 LEU A CA 1
ATOM 1816 C C . LEU A 1 243 ? -1.518 4.426 -13.890 1.00 89.38 243 LEU A C 1
ATOM 1818 O O . LEU A 1 243 ? -1.153 5.538 -14.252 1.00 89.38 243 LEU A O 1
ATOM 1822 N N . MET A 1 244 ? -0.675 3.390 -13.822 1.00 90.81 244 MET A N 1
ATOM 1823 C CA . MET A 1 244 ? 0.757 3.548 -14.111 1.00 90.81 244 MET A CA 1
ATOM 1824 C C . MET A 1 244 ? 1.058 3.803 -15.579 1.00 90.81 244 MET A C 1
ATOM 1826 O O . MET A 1 244 ? 1.867 4.679 -15.864 1.00 90.81 244 MET A O 1
ATOM 1830 N N . VAL A 1 245 ? 0.378 3.114 -16.498 1.00 90.38 245 VAL A N 1
ATOM 1831 C CA . VAL A 1 245 ? 0.509 3.387 -17.941 1.00 90.38 245 VAL A CA 1
ATOM 1832 C C . VAL A 1 245 ? 0.025 4.799 -18.284 1.00 90.38 245 VAL A C 1
ATOM 1834 O O . VAL A 1 245 ? 0.548 5.431 -19.188 1.00 90.38 245 VAL A O 1
ATOM 1837 N N . SER A 1 246 ? -0.958 5.326 -17.551 1.00 86.25 246 SER A N 1
ATOM 1838 C CA . SER A 1 246 ? -1.417 6.704 -17.742 1.00 86.25 246 SER A CA 1
ATOM 1839 C C . SER A 1 246 ? -0.457 7.723 -17.129 1.00 86.25 246 SER A C 1
ATOM 1841 O O . SER A 1 246 ? -0.309 8.821 -17.657 1.00 86.25 246 SER A O 1
ATOM 1843 N N . VAL A 1 247 ? 0.142 7.415 -15.977 1.00 85.81 247 VAL A N 1
ATOM 1844 C CA . VAL A 1 247 ? 1.025 8.327 -15.235 1.00 85.81 247 VAL A CA 1
ATOM 1845 C C . VAL A 1 247 ? 2.399 8.426 -15.883 1.00 85.81 247 VAL A C 1
ATOM 1847 O O . VAL A 1 247 ? 2.900 9.540 -16.018 1.00 85.81 247 VAL A O 1
ATOM 1850 N N . LEU A 1 248 ? 2.981 7.301 -16.292 1.00 85.12 248 LEU A N 1
ATOM 1851 C CA . LEU A 1 248 ? 4.280 7.260 -16.947 1.00 85.12 248 LEU A CA 1
ATOM 1852 C C . LEU A 1 248 ? 4.103 7.381 -18.469 1.00 85.12 248 LEU A C 1
ATOM 1854 O O . LEU A 1 248 ? 3.190 6.757 -19.007 1.00 85.12 248 LEU A O 1
ATOM 1858 N N . PRO A 1 249 ? 4.961 8.125 -19.189 1.00 82.00 249 PRO A N 1
ATOM 1859 C CA . PRO A 1 249 ? 4.930 8.188 -20.650 1.00 82.00 249 PRO A CA 1
ATOM 1860 C C . PRO A 1 249 ? 5.520 6.909 -21.274 1.00 82.00 249 PRO A C 1
ATOM 1862 O O . PRO A 1 249 ? 6.496 6.954 -22.012 1.00 82.00 249 PRO A O 1
ATOM 1865 N N . VAL A 1 250 ? 4.962 5.750 -20.925 1.00 84.56 250 VAL A N 1
ATOM 1866 C CA . VAL A 1 250 ? 5.420 4.438 -21.391 1.00 84.56 250 VAL A CA 1
ATOM 1867 C C . VAL A 1 250 ? 4.497 3.880 -22.462 1.00 84.56 250 VAL A C 1
ATOM 1869 O O . VAL A 1 250 ? 3.280 4.078 -22.428 1.00 84.56 250 VAL A O 1
ATOM 1872 N N . ASP A 1 251 ? 5.078 3.121 -23.387 1.00 86.56 251 ASP A N 1
ATOM 1873 C CA . ASP A 1 251 ? 4.311 2.368 -24.369 1.00 86.56 251 ASP A CA 1
ATOM 1874 C C . ASP A 1 251 ? 3.442 1.297 -23.700 1.00 86.56 251 ASP A C 1
ATOM 1876 O O . ASP A 1 251 ? 3.771 0.730 -22.652 1.00 86.56 251 ASP A O 1
ATOM 1880 N N . GLY A 1 252 ? 2.328 0.954 -24.353 1.00 84.81 252 GLY A N 1
ATOM 1881 C CA . GLY A 1 252 ? 1.391 -0.059 -23.857 1.00 84.81 252 GLY A CA 1
ATOM 1882 C C . GLY A 1 252 ? 2.019 -1.445 -23.632 1.00 84.81 252 GLY A C 1
ATOM 1883 O O . GLY A 1 252 ? 1.471 -2.245 -22.874 1.00 84.81 252 GLY A O 1
ATOM 1884 N N . SER A 1 253 ? 3.187 -1.720 -24.224 1.00 90.44 253 SER A N 1
ATOM 1885 C CA . SER A 1 253 ? 3.972 -2.946 -24.018 1.00 90.44 253 SER A CA 1
ATOM 1886 C C . SER A 1 253 ? 4.452 -3.123 -22.568 1.00 90.44 253 SER A C 1
ATOM 1888 O O . SER A 1 253 ? 4.596 -4.258 -22.107 1.00 90.44 253 SER A O 1
ATOM 1890 N N . VAL A 1 254 ? 4.627 -2.031 -21.813 1.00 93.06 254 VAL A N 1
ATOM 1891 C CA . VAL A 1 254 ? 4.977 -2.054 -20.378 1.00 93.06 254 VAL A CA 1
ATOM 1892 C C . VAL A 1 254 ? 3.766 -2.428 -19.508 1.00 93.06 254 VAL A C 1
ATOM 1894 O O . VAL A 1 254 ? 3.918 -2.889 -18.378 1.00 93.06 254 VAL A O 1
ATOM 1897 N N . GLY A 1 255 ? 2.541 -2.323 -20.031 1.00 94.25 255 GLY A N 1
ATOM 1898 C CA . GLY A 1 255 ? 1.327 -2.655 -19.282 1.00 94.25 255 GLY A CA 1
ATOM 1899 C C . GLY A 1 255 ? 1.256 -4.123 -18.843 1.00 94.25 255 GLY A C 1
ATOM 1900 O O . GLY A 1 255 ? 0.789 -4.415 -17.741 1.00 94.25 255 GLY A O 1
ATOM 1901 N N . ALA A 1 256 ? 1.762 -5.048 -19.666 1.00 95.44 256 ALA A N 1
ATOM 1902 C CA . ALA A 1 256 ? 1.739 -6.483 -19.380 1.00 95.44 256 ALA A CA 1
ATOM 1903 C C . ALA A 1 256 ? 2.545 -6.878 -18.121 1.00 95.44 256 ALA A C 1
ATOM 1905 O O . ALA A 1 256 ? 1.962 -7.513 -17.237 1.00 95.44 256 ALA A O 1
ATOM 1906 N N . PRO A 1 257 ? 3.836 -6.510 -17.968 1.00 97.06 257 PRO A N 1
ATOM 1907 C CA . PRO A 1 257 ? 4.577 -6.812 -16.744 1.00 97.06 257 PRO A CA 1
ATOM 1908 C C . PRO A 1 257 ? 3.980 -6.126 -15.509 1.00 97.06 257 PRO A C 1
ATOM 1910 O O . PRO A 1 257 ? 3.885 -6.770 -14.465 1.00 97.06 257 PRO A O 1
ATOM 1913 N N . ILE A 1 258 ? 3.486 -4.884 -15.618 1.00 96.94 258 ILE A N 1
ATOM 1914 C CA . ILE A 1 258 ? 2.820 -4.207 -14.490 1.00 96.94 258 ILE A CA 1
ATOM 1915 C C . ILE A 1 258 ? 1.626 -5.035 -14.008 1.00 96.94 258 ILE A C 1
ATOM 1917 O O . ILE A 1 258 ? 1.508 -5.318 -12.816 1.00 96.94 258 ILE A O 1
ATOM 1921 N N . PHE A 1 259 ? 0.779 -5.481 -14.937 1.00 96.31 259 PHE A N 1
ATOM 1922 C CA . PHE A 1 259 ? -0.382 -6.303 -14.616 1.00 96.31 259 PHE A CA 1
ATOM 1923 C C . PHE A 1 259 ? 0.006 -7.624 -13.945 1.00 96.31 259 PHE A C 1
ATOM 1925 O O . PHE A 1 259 ? -0.570 -7.978 -12.915 1.00 96.31 259 PHE A O 1
ATOM 1932 N N . VAL A 1 260 ? 1.009 -8.331 -14.479 1.00 97.44 260 VAL A N 1
ATOM 1933 C CA . VAL A 1 260 ? 1.511 -9.585 -13.892 1.00 97.44 260 VAL A CA 1
ATOM 1934 C C . VAL A 1 260 ? 2.064 -9.362 -12.484 1.00 97.44 260 VAL A C 1
ATOM 1936 O O . VAL A 1 260 ? 1.762 -10.147 -11.588 1.00 97.44 260 VAL A O 1
ATOM 1939 N N . SER A 1 261 ? 2.819 -8.285 -12.264 1.00 98.00 261 SER A N 1
ATOM 1940 C CA . SER A 1 261 ? 3.366 -7.935 -10.950 1.00 98.00 261 SER A CA 1
ATOM 1941 C C . SER A 1 261 ? 2.255 -7.660 -9.934 1.00 98.00 261 SER A C 1
ATOM 1943 O O . SER A 1 261 ? 2.265 -8.217 -8.834 1.00 98.00 261 SER A O 1
ATOM 1945 N N . VAL A 1 262 ? 1.249 -6.862 -10.308 1.00 97.00 262 VAL A N 1
ATOM 1946 C CA . VAL A 1 262 ? 0.128 -6.544 -9.413 1.00 97.00 262 VAL A CA 1
ATOM 1947 C C . VAL A 1 262 ? -0.693 -7.797 -9.106 1.00 97.00 262 VAL A C 1
ATOM 1949 O O . VAL A 1 262 ? -1.052 -8.032 -7.951 1.00 97.00 262 VAL A O 1
ATOM 1952 N N . LEU A 1 263 ? -0.950 -8.632 -10.116 1.00 95.75 263 LEU A N 1
ATOM 1953 C CA . LEU A 1 263 ? -1.658 -9.896 -9.945 1.00 95.75 263 LEU A CA 1
ATOM 1954 C C . LEU A 1 263 ? -0.881 -10.854 -9.032 1.00 95.75 263 LEU A C 1
ATOM 1956 O O . LEU A 1 263 ? -1.473 -11.440 -8.129 1.00 95.75 263 LEU A O 1
ATOM 1960 N N . ALA A 1 264 ? 0.437 -10.976 -9.207 1.00 97.00 264 ALA A N 1
ATOM 1961 C CA . ALA A 1 264 ? 1.287 -11.790 -8.343 1.00 97.00 264 ALA A CA 1
ATOM 1962 C C . ALA A 1 264 ? 1.228 -11.305 -6.884 1.00 97.00 264 ALA A C 1
ATOM 1964 O O . ALA A 1 264 ? 0.944 -12.099 -5.987 1.00 97.00 264 ALA A O 1
ATOM 1965 N N . ALA A 1 265 ? 1.383 -9.999 -6.647 1.00 96.69 265 ALA A N 1
ATOM 1966 C CA . ALA A 1 265 ? 1.287 -9.407 -5.311 1.00 96.69 265 ALA A CA 1
ATOM 1967 C C . ALA A 1 265 ? -0.077 -9.665 -4.647 1.00 96.69 265 ALA A C 1
ATOM 1969 O O . ALA A 1 265 ? -0.154 -10.049 -3.478 1.00 96.69 265 ALA A O 1
ATOM 1970 N N . TYR A 1 266 ? -1.156 -9.486 -5.410 1.00 93.88 266 TYR A N 1
ATOM 1971 C CA . TYR A 1 266 ? -2.527 -9.732 -4.974 1.00 93.88 266 TYR A CA 1
ATOM 1972 C C . TYR A 1 266 ? -2.772 -11.211 -4.641 1.00 93.88 266 TYR A C 1
ATOM 1974 O O . TYR A 1 266 ? -3.284 -11.543 -3.568 1.00 93.88 266 TYR A O 1
ATOM 1982 N N . THR A 1 267 ? -2.362 -12.117 -5.537 1.00 93.44 267 THR A N 1
ATOM 1983 C CA . THR A 1 267 ? -2.508 -13.569 -5.349 1.00 93.44 267 THR A CA 1
ATOM 1984 C C . THR A 1 267 ? -1.703 -14.079 -4.162 1.00 93.44 267 THR A C 1
ATOM 1986 O O . THR A 1 267 ? -2.178 -14.977 -3.474 1.00 93.44 267 THR A O 1
ATOM 1989 N N . LEU A 1 268 ? -0.543 -13.489 -3.861 1.00 93.75 268 LEU A N 1
ATOM 1990 C CA . LEU A 1 268 ? 0.241 -13.838 -2.680 1.00 93.75 268 LEU A CA 1
ATOM 1991 C C . LEU A 1 268 ? -0.559 -13.549 -1.404 1.00 93.75 268 LEU A C 1
ATOM 1993 O O . LEU A 1 268 ? -0.735 -14.432 -0.571 1.00 93.75 268 LEU A O 1
ATOM 1997 N N . ASN A 1 269 ? -1.130 -12.354 -1.267 1.00 90.50 269 ASN A N 1
ATOM 1998 C CA . ASN A 1 269 ? -1.831 -11.974 -0.037 1.00 90.50 269 ASN A CA 1
ATOM 1999 C C . ASN A 1 269 ? -3.207 -12.630 0.123 1.00 90.50 269 ASN A C 1
ATOM 2001 O O . ASN A 1 269 ? -3.602 -12.980 1.240 1.00 90.50 269 ASN A O 1
ATOM 2005 N N . ILE A 1 270 ? -3.943 -12.823 -0.971 1.00 85.50 270 ILE A N 1
ATOM 2006 C CA . ILE A 1 270 ? -5.262 -13.470 -0.924 1.00 85.50 270 ILE A CA 1
ATOM 2007 C C . ILE A 1 270 ? -5.171 -14.982 -0.966 1.00 85.50 270 ILE A C 1
ATOM 2009 O O . ILE A 1 270 ? -5.942 -15.640 -0.270 1.00 85.50 270 ILE A O 1
ATOM 2013 N N . GLY A 1 271 ? -4.221 -15.540 -1.713 1.00 76.25 271 GLY A N 1
ATOM 2014 C CA . GLY A 1 271 ? -3.948 -16.975 -1.732 1.00 76.25 271 GLY A CA 1
ATOM 2015 C C . GLY A 1 271 ? -3.564 -17.501 -0.350 1.00 76.25 271 GLY A C 1
ATOM 2016 O O . GLY A 1 271 ? -3.950 -18.608 0.010 1.00 76.25 271 GLY A O 1
ATOM 2017 N N . LEU A 1 272 ? -2.912 -16.673 0.477 1.00 78.38 272 LEU A N 1
ATOM 2018 C CA . LEU A 1 272 ? -2.648 -16.980 1.887 1.00 78.38 272 LEU A CA 1
ATOM 2019 C C . LEU A 1 272 ? -3.904 -16.951 2.780 1.00 78.38 272 LEU A C 1
ATOM 2021 O O . LEU A 1 272 ? -3.837 -17.335 3.946 1.00 78.38 272 LEU A O 1
ATOM 2025 N N . GLY A 1 273 ? -5.048 -16.477 2.280 1.00 74.88 273 GLY A N 1
ATOM 2026 C CA . GLY A 1 273 ? -6.312 -16.433 3.017 1.00 74.88 273 GLY A CA 1
ATOM 2027 C C . GLY A 1 273 ? -6.332 -15.444 4.186 1.00 74.88 273 GLY A C 1
ATOM 2028 O O . GLY A 1 273 ? -7.304 -15.419 4.939 1.00 74.88 273 GLY A O 1
ATOM 2029 N N . PHE A 1 274 ? -5.302 -14.605 4.341 1.00 72.19 274 PHE A N 1
ATOM 2030 C CA . PHE A 1 274 ? -5.159 -13.722 5.500 1.00 72.19 274 PHE A CA 1
ATOM 2031 C C . PHE A 1 274 ? -6.263 -12.660 5.558 1.00 72.19 274 PHE A C 1
ATOM 2033 O O . PHE A 1 274 ? -6.876 -12.454 6.606 1.00 72.19 274 PHE A O 1
ATOM 2040 N N . ILE A 1 275 ? -6.556 -12.025 4.418 1.00 74.62 275 ILE A N 1
ATOM 2041 C CA . ILE A 1 275 ? -7.606 -11.005 4.312 1.00 74.62 275 ILE A CA 1
ATOM 2042 C C . ILE A 1 275 ? -8.992 -11.630 4.546 1.00 74.62 275 ILE A C 1
ATOM 2044 O O . ILE A 1 275 ? -9.671 -11.175 5.469 1.00 74.62 275 ILE A O 1
ATOM 2048 N N . PRO A 1 276 ? -9.408 -12.699 3.827 1.00 75.69 276 PRO A N 1
ATOM 2049 C CA . PRO A 1 276 ? -10.667 -13.385 4.119 1.00 75.69 276 PRO A CA 1
ATOM 2050 C C . PRO A 1 276 ? -10.787 -13.793 5.588 1.00 75.69 276 PRO A C 1
ATOM 2052 O O . PRO A 1 276 ? -11.799 -13.513 6.220 1.00 75.69 276 PRO A O 1
ATOM 2055 N N . PHE A 1 277 ? -9.734 -14.372 6.170 1.00 76.50 277 PHE A N 1
ATOM 2056 C CA . PHE A 1 277 ? -9.737 -14.799 7.566 1.00 76.50 277 PHE A CA 1
ATOM 2057 C C . PHE A 1 277 ? -9.949 -13.633 8.543 1.00 76.50 277 PHE A C 1
ATOM 2059 O O . PHE A 1 277 ? -10.760 -13.732 9.473 1.00 76.50 277 PHE A O 1
ATOM 2066 N N . ALA A 1 278 ? -9.248 -12.514 8.336 1.00 75.44 278 ALA A N 1
ATOM 2067 C CA . ALA A 1 278 ? -9.398 -11.316 9.156 1.00 75.44 278 ALA A CA 1
ATOM 2068 C C . ALA A 1 278 ? -10.815 -10.728 9.047 1.00 75.44 278 ALA A C 1
ATOM 2070 O O . ALA A 1 278 ? -11.420 -10.389 10.071 1.00 75.44 278 ALA A O 1
ATOM 2071 N N . LEU A 1 279 ? -11.361 -10.672 7.828 1.00 76.69 279 LEU A N 1
ATOM 2072 C CA . LEU A 1 279 ? -12.710 -10.182 7.554 1.00 76.69 279 LEU A CA 1
ATOM 2073 C C . LEU A 1 279 ? -13.770 -11.082 8.193 1.00 76.69 279 LEU A C 1
ATOM 2075 O O . LEU A 1 279 ? -14.538 -10.597 9.019 1.00 76.69 279 LEU A O 1
ATOM 2079 N N . THR A 1 280 ? -13.749 -12.393 7.934 1.00 80.19 280 THR A N 1
ATOM 2080 C CA . THR A 1 280 ? -14.712 -13.352 8.503 1.00 80.19 280 THR A CA 1
ATOM 2081 C C . THR A 1 280 ? -14.725 -13.306 10.030 1.00 80.19 280 THR A C 1
ATOM 2083 O O . THR A 1 280 ? -15.786 -13.373 10.654 1.00 80.19 280 THR A O 1
ATOM 2086 N N . ARG A 1 281 ? -13.561 -13.137 10.671 1.00 81.25 281 ARG A N 1
ATOM 2087 C CA . ARG A 1 281 ? -13.484 -13.007 12.132 1.00 81.25 281 ARG A CA 1
ATOM 2088 C C . ARG A 1 281 ? -14.138 -11.720 12.640 1.00 81.25 281 ARG A C 1
ATOM 2090 O O . ARG A 1 281 ? -14.739 -11.740 13.716 1.00 81.25 281 ARG A O 1
ATOM 2097 N N . LYS A 1 282 ? -14.002 -10.608 11.910 1.00 81.06 282 LYS A N 1
ATOM 2098 C CA . LYS A 1 282 ? -14.632 -9.324 12.253 1.00 81.06 282 LYS A CA 1
ATOM 2099 C C . LYS A 1 282 ? -16.147 -9.400 12.062 1.00 81.06 282 LYS A C 1
ATOM 2101 O O . LYS A 1 282 ? -16.877 -9.053 12.988 1.00 81.06 282 LYS A O 1
ATOM 2106 N N . THR A 1 283 ? -16.595 -9.953 10.936 1.00 78.94 283 THR A N 1
ATOM 2107 C CA . THR A 1 283 ? -18.007 -10.223 10.634 1.00 78.94 283 THR A CA 1
ATOM 2108 C C . THR A 1 283 ? -18.670 -11.037 11.723 1.00 78.94 283 THR A C 1
ATOM 2110 O O . THR A 1 283 ? -19.696 -10.635 12.257 1.00 78.94 283 THR A O 1
ATOM 2113 N N . ARG A 1 284 ? -18.067 -12.175 12.081 1.00 84.00 284 ARG A N 1
ATOM 2114 C CA . ARG A 1 284 ? -18.646 -13.100 13.050 1.00 84.00 284 ARG A CA 1
ATOM 2115 C C . ARG A 1 284 ? -18.883 -12.422 14.397 1.00 84.00 284 ARG A C 1
ATOM 2117 O O . ARG A 1 284 ? -19.952 -12.575 14.969 1.00 84.00 284 ARG A O 1
ATOM 2124 N N . LYS A 1 285 ? -17.920 -11.626 14.870 1.00 84.00 285 LYS A N 1
ATOM 2125 C CA . LYS A 1 285 ? -18.071 -10.861 16.117 1.00 84.00 285 LYS A CA 1
ATOM 2126 C C . LYS A 1 285 ? -19.185 -9.825 16.029 1.00 84.00 285 LYS A C 1
ATOM 2128 O O . LYS A 1 285 ? -19.960 -9.696 16.966 1.00 84.00 285 LYS A O 1
ATOM 2133 N N . LEU A 1 286 ? -19.269 -9.107 14.910 1.00 83.19 286 LEU A N 1
ATOM 2134 C CA . LEU A 1 286 ? -20.323 -8.120 14.697 1.00 83.19 286 LEU A CA 1
ATOM 2135 C C . LEU A 1 286 ? -21.706 -8.787 14.668 1.00 83.19 286 LEU A C 1
ATOM 2137 O O . LEU A 1 286 ? -22.648 -8.295 15.278 1.00 83.19 286 LEU A O 1
ATOM 2141 N N . GLN A 1 287 ? -21.817 -9.936 14.004 1.00 86.75 287 GLN A N 1
ATOM 2142 C CA . GLN A 1 287 ? -23.055 -10.701 13.916 1.00 86.75 287 GLN A CA 1
ATOM 2143 C C . GLN A 1 287 ? -23.464 -11.294 15.273 1.00 86.75 287 GLN A C 1
ATOM 2145 O O . GLN A 1 287 ? -24.644 -11.256 15.624 1.00 86.75 287 GLN A O 1
ATOM 2150 N N . GLU A 1 288 ? -22.504 -11.780 16.067 1.00 91.56 288 GLU A N 1
ATOM 2151 C CA . GLU A 1 288 ? -22.722 -12.199 17.457 1.00 91.56 288 GLU A CA 1
ATOM 2152 C C . GLU A 1 288 ? -23.230 -11.020 18.313 1.00 91.56 288 GLU A C 1
ATOM 2154 O O . GLU A 1 288 ? -24.237 -11.166 19.002 1.00 91.56 288 GLU A O 1
ATOM 2159 N N . GLU A 1 289 ? -22.620 -9.831 18.213 1.00 91.06 289 GLU A N 1
ATOM 2160 C CA . GLU A 1 289 ? -23.066 -8.623 18.930 1.00 91.0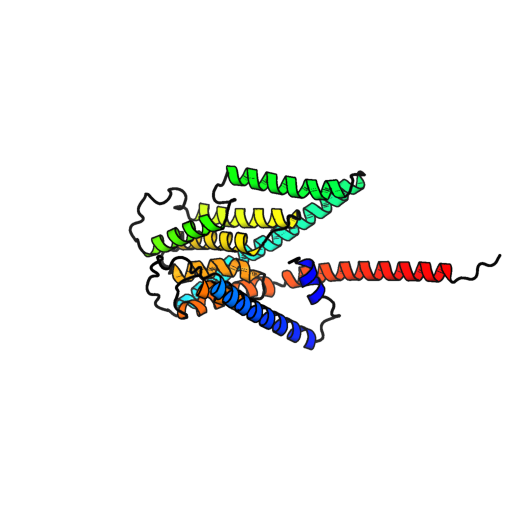6 289 GLU A CA 1
ATOM 2161 C C . GLU A 1 289 ? -24.483 -8.175 18.527 1.00 91.06 289 GLU A C 1
ATOM 2163 O O . GLU A 1 289 ? -25.299 -7.862 19.397 1.00 91.06 289 GLU A O 1
ATOM 2168 N N . ILE A 1 290 ? -24.807 -8.172 17.228 1.00 90.38 290 ILE A N 1
ATOM 2169 C CA . ILE A 1 290 ? -26.150 -7.828 16.726 1.00 90.38 290 ILE A CA 1
ATOM 2170 C C . ILE A 1 290 ? -27.190 -8.827 17.243 1.00 90.38 290 ILE A C 1
ATOM 2172 O O . ILE A 1 290 ? -28.264 -8.427 17.693 1.00 90.38 290 ILE A O 1
ATOM 2176 N N . THR A 1 291 ? -26.869 -10.122 17.213 1.00 93.81 291 THR A N 1
ATOM 2177 C CA . THR A 1 291 ? -27.775 -11.178 17.687 1.00 93.81 291 THR A CA 1
ATOM 2178 C C . THR A 1 291 ? -28.024 -11.054 19.190 1.00 93.81 291 THR A C 1
ATOM 2180 O O . THR A 1 291 ? -29.164 -11.168 19.633 1.00 93.81 291 THR A O 1
ATOM 2183 N N . MET A 1 292 ? -26.986 -10.755 19.981 1.00 94.69 292 MET A N 1
ATOM 2184 C CA . MET A 1 292 ? -27.134 -10.526 21.422 1.00 94.69 292 MET A CA 1
ATOM 2185 C C . MET A 1 292 ? -28.032 -9.325 21.731 1.00 94.69 292 MET A C 1
ATOM 2187 O O . MET A 1 292 ? -28.897 -9.438 22.594 1.00 94.69 292 MET A O 1
ATOM 2191 N N . ARG A 1 293 ? -27.875 -8.202 21.016 1.00 93.81 293 ARG A N 1
ATOM 2192 C CA . ARG A 1 293 ? -28.736 -7.020 21.205 1.00 93.81 293 ARG A CA 1
ATOM 2193 C C . ARG A 1 293 ? -30.195 -7.313 20.885 1.00 93.81 293 ARG A C 1
ATOM 2195 O O . ARG A 1 293 ? -31.063 -6.988 21.683 1.00 93.81 293 ARG A O 1
ATOM 2202 N N . ARG A 1 294 ? -30.452 -7.997 19.769 1.00 94.81 294 ARG A N 1
ATOM 2203 C CA . ARG A 1 294 ? -31.815 -8.364 19.375 1.00 94.81 294 ARG A CA 1
ATOM 2204 C C . ARG A 1 294 ? -32.483 -9.276 20.412 1.00 94.81 294 ARG A C 1
ATOM 2206 O O . ARG A 1 294 ? -33.649 -9.097 20.731 1.00 94.81 294 ARG A O 1
ATOM 2213 N N . ASN A 1 295 ? -31.739 -10.226 20.981 1.00 96.12 295 ASN A N 1
ATOM 2214 C CA . ASN A 1 295 ? -32.263 -11.091 22.041 1.00 96.12 295 ASN A CA 1
ATOM 2215 C C . ASN A 1 295 ? -32.574 -10.319 23.334 1.00 96.12 295 ASN A C 1
ATOM 2217 O O . ASN A 1 295 ? -33.539 -10.658 24.011 1.00 96.12 295 ASN A O 1
ATOM 2221 N N . GLN A 1 296 ? -31.788 -9.291 23.670 1.00 96.19 296 GLN A N 1
ATOM 2222 C CA . GLN A 1 296 ? -32.069 -8.416 24.814 1.00 96.19 296 GLN A CA 1
ATOM 2223 C C . GLN A 1 296 ? -33.326 -7.568 24.589 1.00 96.19 296 GLN A C 1
ATOM 2225 O O . GLN A 1 296 ? -34.137 -7.443 25.500 1.00 96.19 296 GLN A O 1
ATOM 2230 N N . GLU A 1 297 ? -33.510 -7.036 23.378 1.00 94.81 297 GLU A N 1
ATOM 2231 C CA . GLU A 1 297 ? -34.725 -6.305 22.994 1.00 94.81 297 GLU A CA 1
ATOM 2232 C C . GLU A 1 297 ? -35.965 -7.204 23.120 1.00 94.81 297 GLU A C 1
ATOM 2234 O O . GLU A 1 297 ? -36.923 -6.831 23.789 1.00 94.81 297 GLU A O 1
ATOM 2239 N N . TYR A 1 298 ? -35.909 -8.440 22.608 1.00 95.94 298 TYR A N 1
ATOM 2240 C CA . TYR A 1 298 ? -37.020 -9.388 22.752 1.00 95.94 298 TYR A CA 1
ATOM 2241 C C . TYR A 1 298 ? -37.329 -9.768 24.204 1.00 95.94 298 TYR A C 1
ATOM 2243 O O . TYR A 1 298 ? -38.488 -10.006 24.532 1.00 95.94 298 TYR A O 1
ATOM 2251 N N . GLN A 1 299 ? -36.319 -9.850 25.075 1.00 95.69 299 GLN A N 1
ATOM 2252 C CA . GLN A 1 299 ? -36.544 -10.113 26.499 1.00 95.69 299 GLN A CA 1
ATOM 2253 C C . GLN A 1 299 ? -37.262 -8.946 27.178 1.00 95.69 299 GLN A C 1
ATOM 2255 O O . GLN A 1 299 ? -38.197 -9.180 27.938 1.00 95.69 299 GLN A O 1
ATOM 2260 N N . HIS A 1 300 ? -36.870 -7.711 26.863 1.00 95.12 300 HIS A N 1
ATOM 2261 C CA . HIS A 1 300 ? -37.512 -6.517 27.404 1.00 95.12 300 HIS A CA 1
ATOM 2262 C C . HIS A 1 300 ? -38.971 -6.395 26.936 1.00 95.12 300 HIS A C 1
ATOM 2264 O O . HIS A 1 300 ? -39.866 -6.199 27.753 1.00 95.12 300 HIS A O 1
ATOM 2270 N N . ASP A 1 301 ? -39.228 -6.593 25.639 1.00 94.69 301 ASP A N 1
ATOM 2271 C CA . ASP A 1 301 ? -40.586 -6.559 25.078 1.00 94.69 301 ASP A CA 1
ATOM 2272 C C . ASP A 1 301 ? -41.479 -7.658 25.676 1.00 94.69 301 ASP A C 1
ATOM 2274 O O . ASP A 1 301 ? -42.673 -7.457 25.913 1.00 94.69 301 ASP A O 1
ATOM 2278 N N . PHE A 1 302 ? -40.902 -8.832 25.946 1.00 96.19 302 PHE A N 1
ATOM 2279 C CA . PHE A 1 302 ? -41.619 -9.929 26.583 1.00 96.19 302 PHE A CA 1
ATOM 2280 C C . PHE A 1 302 ? -41.982 -9.607 28.040 1.00 96.19 302 PHE A C 1
ATOM 2282 O O . PHE A 1 302 ? -43.129 -9.823 28.431 1.00 96.19 302 PHE A O 1
ATOM 2289 N N . GLU A 1 303 ? -41.052 -9.059 28.827 1.00 95.19 303 GLU A N 1
ATOM 2290 C CA . GLU A 1 303 ? -41.306 -8.643 30.215 1.00 95.19 303 GLU A CA 1
ATOM 2291 C C . GLU A 1 303 ? -42.380 -7.549 30.310 1.00 95.19 303 GLU A C 1
ATOM 2293 O O . GLU A 1 303 ? -43.249 -7.624 31.183 1.00 95.19 303 GLU A O 1
ATOM 2298 N N . ASP A 1 304 ? -42.392 -6.596 29.376 1.00 94.56 304 ASP A N 1
ATOM 2299 C CA . ASP A 1 304 ? -43.418 -5.549 29.304 1.00 94.56 304 ASP A CA 1
ATOM 2300 C C . ASP A 1 304 ? -44.797 -6.083 28.875 1.00 94.56 304 ASP A C 1
ATOM 2302 O O . ASP A 1 304 ? -45.829 -5.514 29.241 1.00 94.56 304 ASP A O 1
ATOM 2306 N N . SER A 1 305 ? -44.836 -7.189 28.123 1.00 94.75 305 SER A N 1
ATOM 2307 C CA . SER A 1 305 ? -46.080 -7.814 27.654 1.00 94.75 305 SER A CA 1
ATOM 2308 C C . SER A 1 305 ? -46.790 -8.680 28.704 1.00 94.75 305 SER A C 1
ATOM 2310 O O . SER A 1 305 ? -47.967 -9.013 28.534 1.00 94.75 305 SER A O 1
ATOM 2312 N N . LEU A 1 306 ? -46.109 -9.052 29.795 1.00 94.44 306 LEU A N 1
ATOM 2313 C CA . LEU A 1 306 ? -46.704 -9.877 30.844 1.00 94.44 306 LEU A CA 1
ATOM 2314 C C . LEU A 1 306 ? -47.744 -9.061 31.640 1.00 94.44 306 LEU A C 1
ATOM 2316 O O . LEU A 1 306 ? -47.420 -7.993 32.169 1.00 94.44 306 LEU A O 1
ATOM 2320 N N . PRO A 1 307 ? -49.000 -9.538 31.763 1.00 90.12 307 PRO A N 1
ATOM 2321 C CA . PRO A 1 307 ? -50.039 -8.816 32.485 1.00 90.12 307 PRO A CA 1
ATOM 2322 C C . PRO A 1 307 ? -49.627 -8.649 33.949 1.00 90.12 307 PRO A C 1
ATOM 2324 O O . PRO A 1 307 ? -49.429 -9.629 34.670 1.00 90.12 307 PRO A O 1
ATOM 2327 N N . ARG A 1 308 ? -49.506 -7.393 34.394 1.00 89.38 308 ARG A N 1
ATOM 2328 C CA . ARG A 1 308 ? -49.235 -7.061 35.796 1.00 89.38 308 ARG A CA 1
ATOM 2329 C C . ARG A 1 308 ? -50.437 -7.498 36.629 1.00 89.38 308 ARG A C 1
ATOM 2331 O O . ARG A 1 308 ? -51.452 -6.810 36.652 1.00 89.38 308 ARG A O 1
ATOM 2338 N N . MET A 1 309 ? -50.339 -8.658 37.273 1.00 82.75 309 MET A N 1
ATOM 2339 C CA . MET A 1 309 ? -51.319 -9.084 38.270 1.00 82.75 309 MET A CA 1
ATOM 2340 C C . MET A 1 309 ? -51.153 -8.192 39.504 1.00 82.75 309 MET A C 1
ATOM 2342 O O . MET A 1 309 ? -50.228 -8.388 40.291 1.00 82.75 309 MET A O 1
ATOM 2346 N N . SER A 1 310 ? -51.999 -7.166 39.600 1.00 79.75 310 SER A N 1
ATOM 2347 C CA . SER A 1 310 ? -52.170 -6.305 40.776 1.00 79.75 310 SER A CA 1
ATOM 2348 C C . SER A 1 310 ? -53.239 -6.854 41.706 1.00 79.75 310 SER A C 1
ATOM 2350 O O . SER A 1 310 ? -54.308 -7.214 41.159 1.00 79.75 310 SER A O 1
#

Organism: NCBI:txid216773

InterPro domains:
  IPR001807 Chloride channel [PF00654] (34-268)
  IPR014743 Chloride channel, core [SSF81340] (36-273)

pLDDT: mean 84.95, std 14.39, range [38.47, 98.12]